Protein AF-A0A4S9W2D9-F1 (afdb_monomer_lite)

Organism: Aureobasidium pullulans (NCBI:txid5580)

Structure (mmCIF, N/CA/C/O backbone):
data_AF-A0A4S9W2D9-F1
#
_entry.id   AF-A0A4S9W2D9-F1
#
loop_
_atom_site.group_PDB
_atom_site.id
_atom_site.type_symbol
_atom_site.label_atom_id
_atom_site.label_alt_id
_atom_site.label_comp_id
_atom_site.label_asym_id
_atom_site.label_entity_id
_atom_site.label_seq_id
_atom_site.pdbx_PDB_ins_code
_atom_site.Cartn_x
_atom_site.Cartn_y
_atom_site.Cartn_z
_atom_site.occupancy
_atom_site.B_iso_or_equiv
_atom_site.auth_seq_id
_atom_site.auth_comp_id
_atom_site.auth_asym_id
_atom_site.auth_atom_id
_atom_site.pdbx_PDB_model_num
ATOM 1 N N . MET A 1 1 ? 14.708 44.585 24.263 1.00 44.12 1 MET A N 1
ATOM 2 C CA . MET A 1 1 ? 15.964 44.615 23.488 1.00 44.12 1 MET A CA 1
ATOM 3 C C . MET A 1 1 ? 15.675 43.923 22.181 1.00 44.12 1 MET A C 1
ATOM 5 O O . MET A 1 1 ? 15.467 42.720 22.186 1.00 44.12 1 MET A O 1
ATOM 9 N N . GLU A 1 2 ? 15.599 44.692 21.105 1.00 42.31 2 GLU A N 1
ATOM 10 C CA . GLU A 1 2 ? 15.494 44.179 19.742 1.00 42.31 2 GLU A CA 1
ATOM 11 C C . GLU A 1 2 ? 16.766 44.616 19.022 1.00 42.31 2 GLU A C 1
ATOM 13 O O . GLU A 1 2 ? 17.153 45.781 19.113 1.00 42.31 2 GLU A O 1
ATOM 18 N N . THR A 1 3 ? 17.441 43.690 18.349 1.00 41.09 3 THR A N 1
ATOM 19 C CA . THR A 1 3 ? 18.635 43.988 17.550 1.00 41.09 3 THR A CA 1
ATOM 20 C C . THR A 1 3 ? 18.439 43.405 16.164 1.00 41.09 3 THR A C 1
ATOM 22 O O . THR A 1 3 ? 18.634 42.210 15.947 1.00 41.09 3 THR A O 1
ATOM 25 N N . SER A 1 4 ? 18.019 44.267 15.239 1.00 44.66 4 SER A N 1
ATOM 26 C CA . SER A 1 4 ? 17.984 43.965 13.811 1.00 44.66 4 SER A CA 1
ATOM 27 C C . SER A 1 4 ? 19.414 43.877 13.272 1.00 44.66 4 SER A C 1
ATOM 29 O O . SER A 1 4 ? 20.236 44.741 13.577 1.00 44.66 4 SER A O 1
ATOM 31 N N . ALA A 1 5 ? 19.710 42.849 12.478 1.00 44.78 5 ALA A N 1
ATOM 32 C CA . ALA A 1 5 ? 21.000 42.672 11.819 1.00 44.78 5 ALA A CA 1
ATOM 33 C C . ALA A 1 5 ? 20.828 42.849 10.306 1.00 44.78 5 ALA A C 1
ATOM 35 O O . ALA A 1 5 ? 20.403 41.942 9.593 1.00 44.78 5 ALA A O 1
ATOM 36 N N . GLN A 1 6 ? 21.149 44.048 9.833 1.00 41.28 6 GLN A N 1
ATOM 37 C CA . GLN A 1 6 ? 21.194 44.406 8.421 1.00 41.28 6 GLN A CA 1
ATOM 38 C C . GLN A 1 6 ? 22.602 44.084 7.898 1.00 41.28 6 GLN A C 1
ATOM 40 O O . GLN A 1 6 ? 23.576 44.625 8.417 1.00 41.28 6 GLN A O 1
ATOM 45 N N . GLN A 1 7 ? 22.730 43.182 6.918 1.00 43.03 7 GLN A N 1
ATOM 46 C CA . GLN A 1 7 ? 24.024 42.884 6.290 1.00 43.03 7 GLN A CA 1
ATOM 47 C C . GLN A 1 7 ? 24.198 43.680 4.995 1.00 43.03 7 GLN A C 1
ATOM 49 O O . GLN A 1 7 ? 23.412 43.548 4.058 1.00 43.03 7 GLN A O 1
ATOM 54 N N . ASP A 1 8 ? 25.251 44.497 4.971 1.00 37.62 8 ASP A N 1
ATOM 55 C CA . ASP A 1 8 ? 25.707 45.240 3.799 1.00 37.62 8 ASP A CA 1
ATOM 56 C C . ASP A 1 8 ? 26.319 44.309 2.747 1.00 37.62 8 ASP A C 1
ATOM 58 O O . ASP A 1 8 ? 27.175 43.475 3.051 1.00 37.62 8 ASP A O 1
ATOM 62 N N . ASN A 1 9 ? 25.946 44.518 1.484 1.00 38.91 9 ASN A N 1
ATOM 63 C CA . ASN A 1 9 ? 26.661 43.953 0.344 1.00 38.91 9 ASN A CA 1
ATOM 64 C C . ASN A 1 9 ? 27.786 44.908 -0.064 1.00 38.91 9 ASN A C 1
ATOM 66 O O . ASN A 1 9 ? 27.536 46.030 -0.500 1.00 38.91 9 ASN A O 1
ATOM 70 N N . THR A 1 10 ? 29.036 44.457 0.002 1.00 38.16 10 THR A N 1
ATOM 71 C CA . THR A 1 10 ? 30.165 45.144 -0.641 1.00 38.16 10 THR A CA 1
ATOM 72 C C . THR A 1 10 ? 31.090 44.112 -1.269 1.00 38.16 10 THR A C 1
ATOM 74 O O . THR A 1 10 ? 31.895 43.483 -0.588 1.00 38.16 10 THR A O 1
ATOM 77 N N . ILE A 1 11 ? 30.975 43.955 -2.586 1.00 38.25 11 ILE A N 1
ATOM 78 C CA . ILE A 1 11 ? 31.960 43.236 -3.395 1.00 38.25 11 ILE A CA 1
ATOM 79 C C . ILE A 1 11 ? 33.042 44.250 -3.778 1.00 38.25 11 ILE A C 1
ATOM 81 O O . ILE A 1 11 ? 32.731 45.322 -4.298 1.00 38.25 11 ILE A O 1
ATOM 85 N N . LYS A 1 12 ? 34.306 43.921 -3.502 1.00 41.44 12 LYS A N 1
ATOM 86 C CA . LYS A 1 12 ? 35.474 44.626 -4.040 1.00 41.44 12 LYS A CA 1
ATOM 87 C C . LYS A 1 12 ? 36.281 43.662 -4.895 1.00 41.44 12 LYS A C 1
ATOM 89 O O . LYS A 1 12 ? 36.588 42.559 -4.453 1.00 41.44 12 LYS A O 1
ATOM 94 N N . ASP A 1 13 ? 36.605 44.119 -6.096 1.00 41.72 13 ASP A N 1
ATOM 95 C CA . ASP A 1 13 ? 37.387 43.397 -7.093 1.00 41.72 13 ASP A CA 1
ATOM 96 C C . ASP A 1 13 ? 38.891 43.332 -6.781 1.00 41.72 13 ASP A C 1
ATOM 98 O O . ASP A 1 13 ? 39.418 44.060 -5.937 1.00 41.72 13 ASP A O 1
ATOM 102 N N . THR A 1 14 ? 39.571 42.533 -7.611 1.00 45.19 14 THR A N 1
ATOM 103 C CA . THR A 1 14 ? 41.023 42.423 -7.850 1.00 45.19 14 THR A CA 1
ATOM 104 C C . THR A 1 14 ? 41.890 41.778 -6.765 1.00 45.19 14 THR A C 1
ATOM 106 O O . THR A 1 14 ? 42.016 42.276 -5.651 1.00 45.19 14 THR A O 1
ATOM 109 N N . ILE A 1 15 ? 42.615 40.724 -7.162 1.00 39.69 15 ILE A N 1
ATOM 110 C CA . ILE A 1 15 ? 44.017 40.840 -7.617 1.00 39.69 15 ILE A CA 1
ATOM 111 C C . ILE A 1 15 ? 44.401 39.586 -8.431 1.00 39.69 15 ILE A C 1
ATOM 113 O O . ILE A 1 15 ? 44.157 38.463 -7.995 1.00 39.69 15 ILE A O 1
ATOM 117 N N . ASP A 1 16 ? 45.022 39.793 -9.597 1.00 44.50 16 ASP A N 1
ATOM 118 C CA . ASP A 1 16 ? 45.734 38.757 -10.361 1.00 44.50 16 ASP A CA 1
ATOM 119 C C . ASP A 1 16 ? 47.058 38.377 -9.681 1.00 44.50 16 ASP A C 1
ATOM 121 O O . ASP A 1 16 ? 47.806 39.255 -9.244 1.00 44.50 16 ASP A O 1
ATOM 125 N N . SER A 1 17 ? 47.426 37.092 -9.699 1.00 42.47 17 SER A N 1
ATOM 126 C CA . SER A 1 17 ? 48.839 36.695 -9.638 1.00 42.47 17 SER A CA 1
ATOM 127 C C . SER A 1 17 ? 49.065 35.283 -10.187 1.00 42.47 17 SER A C 1
ATOM 129 O O . SER A 1 17 ? 48.555 34.304 -9.644 1.00 42.47 17 SER A O 1
ATOM 131 N N . ASP A 1 18 ? 49.860 35.188 -11.254 1.00 44.75 18 ASP A N 1
ATOM 132 C CA . ASP A 1 18 ? 50.369 33.932 -11.810 1.00 44.75 18 ASP A CA 1
ATOM 133 C C . ASP A 1 18 ? 51.177 33.122 -10.780 1.00 44.75 18 ASP A C 1
ATOM 135 O O . ASP A 1 18 ? 52.153 33.615 -10.212 1.00 44.75 18 ASP A O 1
ATOM 139 N N . ALA A 1 19 ? 50.859 31.832 -10.630 1.00 41.06 19 ALA A N 1
ATOM 140 C CA . ALA A 1 19 ? 51.730 30.856 -9.969 1.00 41.06 19 ALA A CA 1
ATOM 141 C C . ALA A 1 19 ? 51.580 29.454 -10.587 1.00 41.06 19 ALA A C 1
ATOM 143 O O . ALA A 1 19 ? 50.929 28.551 -10.065 1.00 41.06 19 ALA A O 1
ATOM 144 N N . MET A 1 20 ? 52.223 29.304 -11.741 1.00 40.97 20 MET A N 1
ATOM 145 C CA . MET A 1 20 ? 52.478 28.074 -12.490 1.00 40.97 20 MET A CA 1
ATOM 146 C C . MET A 1 20 ? 52.741 26.817 -11.622 1.00 40.97 20 MET A C 1
ATOM 148 O O . MET A 1 20 ? 53.773 26.722 -10.965 1.00 40.97 20 MET A O 1
ATOM 152 N N . TYR A 1 21 ? 51.901 25.784 -11.756 1.00 37.34 21 TYR A N 1
ATOM 153 C CA . TYR A 1 21 ? 52.311 24.381 -11.580 1.00 37.34 21 TYR A CA 1
ATOM 154 C C . TYR A 1 21 ? 51.646 23.499 -12.643 1.00 37.34 21 TYR A C 1
ATOM 156 O O . TYR A 1 21 ? 50.440 23.261 -12.620 1.00 37.34 21 TYR A O 1
ATOM 164 N N . ARG A 1 22 ? 52.443 23.010 -13.603 1.00 41.44 22 ARG A N 1
ATOM 165 C CA . ARG A 1 22 ? 51.997 22.015 -14.589 1.00 41.44 22 ARG A CA 1
ATOM 166 C C . ARG A 1 22 ? 52.169 20.607 -14.027 1.00 41.44 22 ARG A C 1
ATOM 168 O O . ARG A 1 22 ? 53.280 20.233 -13.666 1.00 41.44 22 ARG A O 1
ATOM 175 N N . ALA A 1 23 ? 51.106 19.814 -14.099 1.00 37.06 23 ALA A N 1
ATOM 176 C CA . ALA A 1 23 ? 51.163 18.356 -14.074 1.00 37.06 23 ALA A CA 1
ATOM 177 C C . ALA A 1 23 ? 50.151 17.777 -15.085 1.00 37.06 23 ALA A C 1
ATOM 179 O O . ALA A 1 23 ? 49.040 17.391 -14.739 1.00 37.06 23 ALA A O 1
ATOM 180 N N . THR A 1 24 ? 50.544 17.745 -16.360 1.00 41.97 24 THR A N 1
ATOM 181 C CA . THR A 1 24 ? 50.151 16.685 -17.315 1.00 41.97 24 THR A CA 1
ATOM 182 C C . THR A 1 24 ? 50.654 15.332 -16.779 1.00 41.97 24 THR A C 1
ATOM 184 O O . THR A 1 24 ? 51.694 15.323 -16.129 1.00 41.97 24 THR A O 1
ATOM 187 N N . THR A 1 25 ? 50.063 14.156 -16.990 1.00 42.66 25 THR A N 1
ATOM 188 C CA . THR A 1 25 ? 48.946 13.670 -17.829 1.00 42.66 25 THR A CA 1
ATOM 189 C C . THR A 1 25 ? 48.032 12.743 -16.986 1.00 42.66 25 THR A C 1
ATOM 191 O O . THR A 1 25 ? 48.433 12.296 -15.916 1.00 42.66 25 THR A O 1
ATOM 194 N N . ASP A 1 26 ? 46.799 12.386 -17.365 1.00 44.88 26 ASP A N 1
ATOM 195 C CA . ASP A 1 26 ? 45.970 12.812 -18.505 1.00 44.88 26 ASP A CA 1
ATOM 196 C C . ASP A 1 26 ? 44.469 12.695 -18.184 1.00 44.88 26 ASP A C 1
ATOM 198 O O . ASP A 1 26 ? 44.078 11.922 -17.305 1.00 44.88 26 ASP A O 1
ATOM 202 N N . LYS A 1 27 ? 43.619 13.388 -18.958 1.00 42.09 27 LYS A N 1
ATOM 203 C CA . LYS A 1 27 ? 42.176 13.101 -19.069 1.00 42.09 27 LYS A CA 1
ATOM 204 C C . LYS A 1 27 ? 41.689 13.358 -20.493 1.00 42.09 27 LYS A C 1
ATOM 206 O O . LYS A 1 27 ? 41.867 14.447 -21.023 1.00 42.09 27 LYS A O 1
ATOM 211 N N . VAL A 1 28 ? 41.057 12.330 -21.060 1.00 38.09 28 VAL A N 1
ATOM 212 C CA . VAL A 1 28 ? 40.447 12.281 -22.397 1.00 38.09 28 VAL A CA 1
ATOM 213 C C . VAL A 1 28 ? 39.728 13.590 -22.733 1.00 38.09 28 VAL A C 1
ATOM 215 O O . VAL A 1 28 ? 38.892 14.046 -21.953 1.00 38.09 28 VAL A O 1
ATOM 218 N N . ASN A 1 29 ? 40.033 14.161 -23.903 1.00 37.28 29 ASN A N 1
ATOM 219 C CA . ASN A 1 29 ? 39.360 15.355 -24.406 1.00 37.28 29 ASN A CA 1
ATOM 220 C C . ASN A 1 29 ? 37.838 15.159 -24.406 1.00 37.28 29 ASN A C 1
ATOM 222 O O . ASN A 1 29 ? 37.301 14.369 -25.182 1.00 37.28 29 ASN A O 1
ATOM 226 N N . MET A 1 30 ? 37.151 15.977 -23.610 1.00 46.47 30 MET A N 1
ATOM 227 C CA . MET A 1 30 ? 35.756 16.347 -23.837 1.00 46.47 30 MET A CA 1
ATOM 228 C C . MET A 1 30 ? 35.690 17.279 -25.056 1.00 46.47 30 MET A C 1
ATOM 230 O O . MET A 1 30 ? 35.373 18.460 -24.935 1.00 46.47 30 MET A O 1
ATOM 234 N N . THR A 1 31 ? 36.032 16.770 -26.242 1.00 36.75 31 THR A N 1
ATOM 235 C CA . THR A 1 31 ? 35.684 17.452 -27.489 1.00 36.75 31 THR A CA 1
ATOM 236 C C . THR A 1 31 ? 34.197 17.227 -27.726 1.00 36.75 31 THR A C 1
ATOM 238 O O . THR A 1 31 ? 33.795 16.256 -28.365 1.00 36.75 31 THR A O 1
ATOM 241 N N . GLU A 1 32 ? 33.374 18.148 -27.221 1.00 50.97 32 GLU A N 1
ATOM 242 C CA . GLU A 1 32 ? 32.037 18.404 -27.762 1.00 50.97 32 GLU A CA 1
ATOM 243 C C . GLU A 1 32 ? 32.178 18.973 -29.182 1.00 50.97 32 GLU A C 1
ATOM 245 O O . GLU A 1 32 ? 31.876 20.132 -29.458 1.00 50.97 32 GLU A O 1
ATOM 250 N N . GLU A 1 33 ? 32.684 18.157 -30.107 1.00 34.38 33 GLU A N 1
ATOM 251 C CA . GLU A 1 33 ? 32.747 18.516 -31.513 1.00 34.38 33 GLU A CA 1
ATOM 252 C C . GLU A 1 33 ? 31.400 18.177 -32.155 1.00 34.38 33 GLU A C 1
ATOM 254 O O . GLU A 1 33 ? 31.223 17.152 -32.818 1.00 34.38 33 GLU A O 1
ATOM 259 N N . THR A 1 34 ? 30.420 19.061 -31.943 1.00 51.56 34 THR A N 1
ATOM 260 C CA . THR A 1 34 ? 29.150 19.097 -32.680 1.00 51.56 34 THR A CA 1
ATOM 261 C C . THR A 1 34 ? 29.402 19.437 -34.153 1.00 51.56 34 THR A C 1
ATOM 263 O O . THR A 1 34 ? 28.999 20.477 -34.673 1.00 51.56 34 THR A O 1
ATOM 266 N N . THR A 1 35 ? 30.043 18.514 -34.872 1.00 37.91 35 THR A N 1
ATOM 267 C CA . THR A 1 35 ? 30.081 18.511 -36.333 1.00 37.91 35 THR A CA 1
ATOM 268 C C . THR A 1 35 ? 28.710 18.104 -36.857 1.00 37.91 35 THR A C 1
ATOM 270 O O . THR A 1 35 ? 28.461 16.962 -37.242 1.00 37.91 35 THR A O 1
ATOM 273 N N . ALA A 1 36 ? 27.803 19.080 -36.897 1.00 39.75 36 ALA A N 1
ATOM 274 C CA . ALA A 1 36 ? 26.567 18.991 -37.655 1.00 39.75 36 ALA A CA 1
ATOM 275 C C . ALA A 1 36 ? 26.905 18.817 -39.146 1.00 39.75 36 ALA A C 1
ATOM 277 O O . ALA A 1 36 ? 26.998 19.780 -39.909 1.00 39.75 36 ALA A O 1
ATOM 278 N N . LYS A 1 37 ? 27.112 17.566 -39.573 1.00 39.94 37 LYS A N 1
ATOM 279 C CA . LYS A 1 37 ? 27.200 17.201 -40.985 1.00 39.94 37 LYS A CA 1
ATOM 280 C C . LYS A 1 37 ? 25.818 17.362 -41.599 1.00 39.94 37 LYS A C 1
ATOM 282 O O . LYS A 1 37 ? 25.032 16.421 -41.634 1.00 39.94 37 LYS A O 1
ATOM 287 N N . VAL A 1 38 ? 25.544 18.563 -42.100 1.00 41.72 38 VAL A N 1
ATOM 288 C CA . VAL A 1 38 ? 24.410 18.828 -42.987 1.00 41.72 38 VAL A CA 1
ATOM 289 C C . VAL A 1 38 ? 24.672 18.101 -44.308 1.00 41.72 38 VAL A C 1
ATOM 291 O O . VAL A 1 38 ? 25.216 18.657 -45.262 1.00 41.72 38 VAL A O 1
ATOM 294 N N . THR A 1 39 ? 24.328 16.815 -44.351 1.00 39.22 39 THR A N 1
ATOM 295 C CA . THR A 1 39 ? 24.167 16.091 -45.610 1.00 39.22 39 THR A CA 1
ATOM 296 C C . THR A 1 39 ? 22.945 16.646 -46.319 1.00 39.22 39 THR A C 1
ATOM 298 O O . THR A 1 39 ? 21.878 16.784 -45.726 1.00 39.22 39 THR A O 1
ATOM 301 N N . LYS A 1 40 ? 23.134 16.998 -47.586 1.00 46.38 40 LYS A N 1
ATOM 302 C CA . LYS A 1 40 ? 22.188 17.742 -48.412 1.00 46.38 40 LYS A CA 1
ATOM 303 C C . LYS A 1 40 ? 21.038 16.853 -48.902 1.00 46.38 40 LYS A C 1
ATOM 305 O O . LYS A 1 40 ? 21.009 16.509 -50.075 1.00 46.38 40 LYS A O 1
ATOM 310 N N . ASP A 1 41 ? 20.129 16.516 -47.994 1.00 38.59 41 ASP A N 1
ATOM 311 C CA . ASP A 1 41 ? 18.767 16.041 -48.257 1.00 38.59 41 ASP A CA 1
ATOM 312 C C . ASP A 1 41 ? 17.900 16.363 -47.027 1.00 38.59 41 ASP A C 1
ATOM 314 O O . ASP A 1 41 ? 18.265 16.014 -45.902 1.00 38.59 41 ASP A O 1
ATOM 318 N N . ASP A 1 42 ? 16.757 17.030 -47.228 1.00 45.25 42 ASP A N 1
ATOM 319 C CA . ASP A 1 42 ? 15.852 17.481 -46.157 1.00 45.25 42 ASP A CA 1
ATOM 320 C C . ASP A 1 42 ? 15.060 16.316 -45.540 1.00 45.25 42 ASP A C 1
ATOM 322 O O . ASP A 1 42 ? 13.845 16.182 -45.687 1.00 45.25 42 ASP A O 1
ATOM 326 N N . THR A 1 43 ? 15.754 15.447 -44.812 1.00 39.69 43 THR A N 1
ATOM 327 C CA . THR A 1 43 ? 15.130 14.508 -43.881 1.00 39.69 43 THR A CA 1
ATOM 328 C C . THR A 1 43 ? 15.742 14.714 -42.509 1.00 39.69 43 THR A C 1
ATOM 330 O O . THR A 1 43 ? 16.933 14.486 -42.311 1.00 39.69 43 THR A O 1
ATOM 333 N N . LEU A 1 44 ? 14.907 15.119 -41.548 1.00 47.38 44 LEU A N 1
ATOM 334 C CA . LEU A 1 44 ? 15.255 15.204 -40.132 1.00 47.38 44 LEU A CA 1
ATOM 335 C C . LEU A 1 44 ? 15.698 13.826 -39.622 1.00 47.38 44 LEU A C 1
ATOM 337 O O . LEU A 1 44 ? 14.899 13.049 -39.095 1.00 47.38 44 LEU A O 1
ATOM 341 N N . ALA A 1 45 ? 16.993 13.540 -39.741 1.00 49.78 45 ALA A N 1
ATOM 342 C CA . ALA A 1 45 ? 17.673 12.486 -39.012 1.00 49.78 45 ALA A CA 1
ATOM 343 C C . ALA A 1 45 ? 17.770 12.908 -37.539 1.00 49.78 45 ALA A C 1
ATOM 345 O O . ALA A 1 45 ? 18.847 13.195 -37.022 1.00 49.78 45 ALA A O 1
ATOM 346 N N . VAL A 1 46 ? 16.609 12.973 -36.873 1.00 56.28 46 VAL A N 1
ATOM 347 C CA . VAL A 1 46 ? 16.523 12.983 -35.413 1.00 56.28 46 VAL A CA 1
ATOM 348 C C . VAL A 1 46 ? 17.358 11.806 -34.951 1.00 56.28 46 VAL A C 1
ATOM 350 O O . VAL A 1 46 ? 17.081 10.672 -35.348 1.00 56.28 46 VAL A O 1
ATOM 353 N N . ASP A 1 47 ? 18.408 12.103 -34.193 1.00 70.38 47 ASP A N 1
ATOM 354 C CA . ASP A 1 47 ? 19.444 11.142 -33.852 1.00 70.38 47 ASP A CA 1
ATOM 355 C C . ASP A 1 47 ? 18.820 9.969 -33.084 1.00 70.38 47 ASP A C 1
ATOM 357 O O . ASP A 1 47 ? 18.434 10.084 -31.916 1.00 70.38 47 ASP A O 1
ATOM 361 N N . LYS A 1 48 ? 18.595 8.860 -33.801 1.00 74.25 48 LYS A N 1
ATOM 362 C CA . LYS A 1 48 ? 17.692 7.789 -33.356 1.00 74.25 48 LYS A CA 1
ATOM 363 C C . LYS A 1 48 ? 18.236 7.088 -32.120 1.00 74.25 48 LYS A C 1
ATOM 365 O O . LYS A 1 48 ? 17.452 6.621 -31.298 1.00 74.25 48 LYS A O 1
ATOM 370 N N . GLU A 1 49 ? 19.559 7.049 -31.977 1.00 76.00 49 GLU A N 1
ATOM 371 C CA . GLU A 1 49 ? 20.220 6.504 -30.797 1.00 76.00 49 GLU A CA 1
ATOM 372 C C . GLU A 1 49 ? 20.014 7.408 -29.577 1.00 76.00 49 GLU A C 1
ATOM 374 O O . GLU A 1 49 ? 19.622 6.910 -28.520 1.00 76.00 49 GLU A O 1
ATOM 379 N N . LYS A 1 50 ? 20.144 8.733 -29.732 1.00 80.50 50 LYS A N 1
ATOM 380 C CA . LYS A 1 50 ? 19.825 9.693 -28.666 1.00 80.50 50 LYS A CA 1
ATOM 381 C C . LYS A 1 50 ? 18.362 9.591 -28.230 1.00 80.50 50 LYS A C 1
ATOM 383 O O . LYS A 1 50 ? 18.085 9.484 -27.039 1.00 80.50 50 LYS A O 1
ATOM 388 N N . LEU A 1 51 ? 17.426 9.549 -29.182 1.00 81.75 51 LEU A N 1
ATOM 389 C CA . LEU A 1 51 ? 15.996 9.440 -28.876 1.00 81.75 51 LEU A CA 1
ATOM 390 C C . LEU A 1 51 ? 15.652 8.110 -28.177 1.00 81.75 51 LEU A C 1
ATOM 392 O O . LEU A 1 51 ? 14.844 8.096 -27.249 1.00 81.75 51 LEU A O 1
ATOM 396 N N . ALA A 1 52 ? 16.297 7.003 -28.563 1.00 78.94 52 ALA A N 1
ATOM 397 C CA . ALA A 1 52 ? 16.157 5.717 -27.878 1.00 78.94 52 ALA A CA 1
ATOM 398 C C . ALA A 1 52 ? 16.777 5.721 -26.466 1.00 78.94 52 ALA A C 1
ATOM 400 O O . ALA A 1 52 ? 16.209 5.124 -25.550 1.00 78.94 52 ALA A O 1
ATOM 401 N N . HIS A 1 53 ? 17.908 6.408 -26.270 1.00 82.06 53 HIS A N 1
ATOM 402 C CA . HIS A 1 53 ? 18.541 6.577 -24.961 1.00 82.06 53 HIS A CA 1
ATOM 403 C C . HIS A 1 53 ? 17.666 7.406 -24.007 1.00 82.06 53 HIS A C 1
ATOM 405 O O . HIS A 1 53 ? 17.417 6.980 -22.880 1.00 82.06 53 HIS A O 1
ATOM 411 N N . ASP A 1 54 ? 17.145 8.549 -24.464 1.00 85.69 54 ASP A N 1
ATOM 412 C CA . ASP A 1 54 ? 16.275 9.425 -23.669 1.00 85.69 54 ASP A CA 1
ATOM 413 C C . ASP A 1 54 ? 14.952 8.721 -23.291 1.00 85.69 54 ASP A C 1
ATOM 415 O O . ASP A 1 54 ? 14.474 8.844 -22.157 1.00 85.69 54 ASP A O 1
ATOM 419 N N . ALA A 1 55 ? 14.397 7.902 -24.195 1.00 87.38 55 ALA A N 1
ATOM 420 C CA . ALA A 1 55 ? 13.239 7.049 -23.918 1.00 87.38 55 ALA A CA 1
ATOM 421 C C . ALA A 1 55 ? 13.539 5.973 -22.854 1.00 87.38 55 ALA A C 1
ATOM 423 O O . ALA A 1 55 ? 12.800 5.860 -21.870 1.00 87.38 55 ALA A O 1
ATOM 424 N N . PHE A 1 56 ? 14.646 5.231 -22.999 1.00 86.25 56 PHE A N 1
ATOM 425 C CA . PHE A 1 56 ? 15.094 4.248 -22.004 1.00 86.25 56 PHE A CA 1
ATOM 426 C C . PHE A 1 56 ? 15.299 4.893 -20.628 1.00 86.25 56 PHE A C 1
ATOM 428 O O . PHE A 1 56 ? 14.783 4.392 -19.629 1.00 86.25 56 PHE A O 1
ATOM 435 N N . LYS A 1 57 ? 16.000 6.031 -20.576 1.00 85.31 57 LYS A N 1
ATOM 436 C CA . LYS A 1 57 ? 16.273 6.771 -19.341 1.00 85.31 57 LYS A CA 1
ATOM 437 C C . LYS A 1 57 ? 14.981 7.186 -18.637 1.00 85.31 57 LYS A C 1
ATOM 439 O O . LYS A 1 57 ? 14.833 6.938 -17.444 1.00 85.31 57 LYS A O 1
ATOM 444 N N . THR A 1 58 ? 14.009 7.712 -19.383 1.00 90.44 58 THR A N 1
ATOM 445 C CA . THR A 1 58 ? 12.690 8.102 -18.853 1.00 90.44 58 THR A CA 1
ATOM 446 C C . THR A 1 58 ? 11.936 6.910 -18.243 1.00 90.44 58 THR A C 1
ATOM 448 O O . THR A 1 58 ? 11.376 7.015 -17.147 1.00 90.44 58 THR A O 1
ATOM 451 N N . LEU A 1 59 ? 11.947 5.751 -18.913 1.00 89.06 59 LEU A N 1
ATOM 452 C CA . LEU A 1 59 ? 11.348 4.516 -18.392 1.00 89.06 59 LEU A CA 1
ATOM 453 C C . LEU A 1 59 ? 12.083 3.991 -17.152 1.00 89.06 59 LEU A C 1
ATOM 455 O O . LEU A 1 59 ? 11.438 3.565 -16.193 1.00 89.06 59 LEU A O 1
ATOM 459 N N . PHE A 1 60 ? 13.416 4.042 -17.145 1.00 84.75 60 PHE A N 1
ATOM 460 C CA . PHE A 1 60 ? 14.238 3.589 -16.025 1.00 84.75 60 PHE A CA 1
ATOM 461 C C . PHE A 1 60 ? 14.074 4.482 -14.785 1.00 84.75 60 PHE A C 1
ATOM 463 O O . PHE A 1 60 ? 13.928 3.974 -13.673 1.00 84.75 60 PHE A O 1
ATOM 470 N N . ASP A 1 61 ? 14.007 5.801 -14.962 1.00 87.12 61 ASP A N 1
ATOM 471 C CA . ASP A 1 61 ? 13.739 6.761 -13.886 1.00 87.12 61 ASP A CA 1
ATOM 472 C C . ASP A 1 61 ? 12.331 6.568 -13.306 1.00 87.12 61 ASP A C 1
ATOM 474 O O . ASP A 1 61 ? 12.167 6.473 -12.087 1.00 87.12 61 ASP A O 1
ATOM 478 N N . THR A 1 62 ? 11.330 6.376 -14.174 1.00 91.31 62 THR A N 1
ATOM 479 C CA . THR A 1 62 ? 9.963 6.012 -13.764 1.00 91.31 62 THR A CA 1
ATOM 480 C C . THR A 1 62 ? 9.947 4.704 -12.969 1.00 91.31 62 THR A C 1
ATOM 482 O O . THR A 1 62 ? 9.286 4.612 -11.934 1.00 91.31 62 THR A O 1
ATOM 485 N N . PHE A 1 63 ? 10.696 3.690 -13.412 1.00 85.56 63 PHE A N 1
ATOM 486 C CA . PHE A 1 63 ? 10.804 2.417 -12.707 1.00 85.56 63 PHE A CA 1
ATOM 487 C C . PHE A 1 63 ? 11.425 2.587 -11.308 1.00 85.56 63 PHE A C 1
ATOM 489 O O . PHE A 1 63 ? 10.865 2.088 -10.328 1.00 85.56 63 PHE A O 1
ATOM 496 N N . ARG A 1 64 ? 12.541 3.323 -11.189 1.00 84.12 64 ARG A N 1
ATOM 497 C CA . ARG A 1 64 ? 13.207 3.589 -9.899 1.00 84.12 64 ARG A CA 1
ATOM 498 C C . ARG A 1 64 ? 12.275 4.287 -8.909 1.00 84.12 64 ARG A C 1
ATOM 500 O O . ARG A 1 64 ? 12.168 3.850 -7.762 1.00 84.12 64 ARG A O 1
ATOM 507 N N . GLU A 1 65 ? 11.548 5.308 -9.359 1.00 90.19 65 GLU A N 1
ATOM 508 C CA . GLU A 1 65 ? 10.581 6.031 -8.526 1.00 90.19 65 GLU A CA 1
ATOM 509 C C . GLU A 1 65 ? 9.426 5.126 -8.063 1.00 90.19 65 GLU A C 1
ATOM 511 O O . GLU A 1 65 ? 9.043 5.130 -6.892 1.00 90.19 65 GLU A O 1
ATOM 516 N N . LYS A 1 66 ? 8.913 4.258 -8.943 1.00 88.88 66 LYS A N 1
ATOM 517 C CA . LYS A 1 66 ? 7.870 3.284 -8.586 1.00 88.88 66 LYS A CA 1
ATOM 518 C C . LYS A 1 66 ? 8.361 2.246 -7.563 1.00 88.88 66 LYS A C 1
ATOM 520 O O . LYS A 1 66 ? 7.577 1.843 -6.702 1.00 88.88 66 LYS A O 1
ATOM 525 N N . VAL A 1 67 ? 9.643 1.853 -7.578 1.00 83.56 67 VAL A N 1
ATOM 526 C CA . VAL A 1 67 ? 10.226 0.998 -6.521 1.00 83.56 67 VAL A CA 1
ATOM 527 C C . VAL A 1 67 ? 10.325 1.748 -5.191 1.00 83.56 67 VAL A C 1
ATOM 529 O O . VAL A 1 67 ? 9.947 1.186 -4.162 1.00 83.56 67 VAL A O 1
ATOM 532 N N . ARG A 1 68 ? 10.757 3.017 -5.198 1.00 86.88 68 ARG A N 1
AT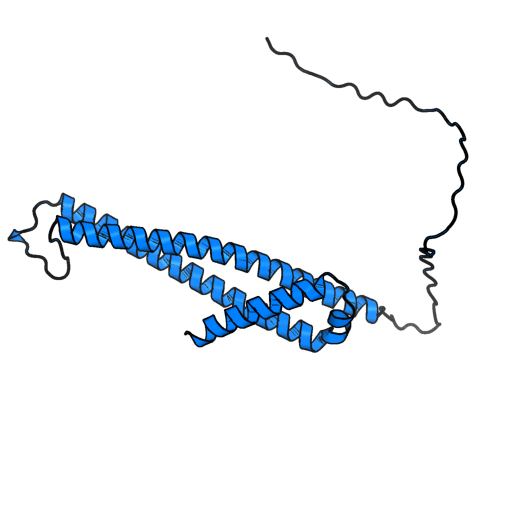OM 533 C CA . ARG A 1 68 ? 10.792 3.872 -3.997 1.00 86.88 68 ARG A CA 1
ATOM 534 C C . ARG A 1 68 ? 9.406 3.954 -3.342 1.00 86.88 68 ARG A C 1
ATOM 536 O O . ARG A 1 68 ? 9.252 3.616 -2.169 1.00 86.88 68 ARG A O 1
ATOM 543 N N . LEU A 1 69 ? 8.378 4.269 -4.133 1.00 90.38 69 LEU A N 1
ATOM 544 C CA . LEU A 1 69 ? 6.978 4.295 -3.690 1.00 90.38 69 LEU A CA 1
ATOM 545 C C . LEU A 1 69 ? 6.494 2.937 -3.149 1.00 90.38 69 LEU A C 1
ATOM 547 O O . LEU A 1 69 ? 5.693 2.889 -2.214 1.00 90.38 69 LEU A O 1
ATOM 551 N N . GLN A 1 70 ? 6.972 1.817 -3.703 1.00 85.00 70 GLN A N 1
ATOM 552 C CA . GLN A 1 70 ? 6.591 0.475 -3.249 1.00 85.00 70 GLN A CA 1
ATOM 553 C C . GLN A 1 70 ? 7.174 0.149 -1.867 1.00 85.00 70 GLN A C 1
ATOM 555 O O . GLN A 1 70 ? 6.480 -0.469 -1.049 1.00 85.00 70 GLN A O 1
ATOM 560 N N . GLN A 1 71 ? 8.396 0.609 -1.583 1.00 83.81 71 GLN A N 1
ATOM 561 C CA . GLN A 1 71 ? 9.040 0.487 -0.273 1.00 83.81 71 GLN A CA 1
ATOM 562 C C . GLN A 1 71 ? 8.329 1.351 0.780 1.00 83.81 71 GLN A C 1
ATOM 564 O O . GLN A 1 71 ? 7.989 0.856 1.855 1.00 83.81 71 GLN A O 1
ATOM 569 N N . GLU A 1 72 ? 8.003 2.605 0.456 1.00 88.25 72 GLU A N 1
ATOM 570 C CA . GLU A 1 72 ? 7.232 3.489 1.345 1.00 88.25 72 GLU A CA 1
ATOM 571 C C . GLU A 1 72 ? 5.846 2.909 1.654 1.00 88.25 72 GLU A C 1
ATOM 573 O O . GLU A 1 72 ? 5.440 2.790 2.814 1.00 88.25 72 GLU A O 1
ATOM 578 N N . LEU A 1 73 ? 5.133 2.451 0.623 1.00 88.06 73 LEU A N 1
ATOM 579 C CA . LEU A 1 73 ? 3.811 1.850 0.772 1.00 88.06 73 LEU A CA 1
ATOM 580 C C . LEU A 1 73 ? 3.849 0.516 1.537 1.00 88.06 73 LEU A C 1
ATOM 582 O O . LEU A 1 73 ? 2.865 0.160 2.189 1.00 88.06 73 LEU A O 1
ATOM 586 N N . PHE A 1 74 ? 4.964 -0.223 1.498 1.00 83.56 74 PHE A N 1
ATOM 587 C CA . PHE A 1 74 ? 5.174 -1.389 2.361 1.00 83.56 74 PHE A CA 1
ATOM 588 C C . PHE A 1 74 ? 5.216 -0.990 3.844 1.00 83.56 74 PHE A C 1
ATOM 590 O O . PHE A 1 74 ? 4.512 -1.602 4.650 1.00 83.56 74 PHE A O 1
ATOM 597 N N . LEU A 1 75 ? 5.973 0.056 4.197 1.00 86.75 75 LEU A N 1
ATOM 598 C CA . LEU A 1 75 ? 6.072 0.556 5.574 1.00 86.75 75 LEU A CA 1
ATOM 599 C C . LEU A 1 75 ? 4.714 1.051 6.092 1.00 86.75 75 LEU A C 1
ATOM 601 O O . LEU A 1 75 ? 4.259 0.605 7.148 1.00 86.75 75 LEU A O 1
ATOM 605 N N . VAL A 1 76 ? 4.012 1.882 5.311 1.00 91.31 76 VAL A N 1
ATOM 606 C CA . VAL A 1 76 ? 2.671 2.392 5.660 1.00 91.31 76 VAL A CA 1
ATOM 607 C C . VAL A 1 76 ? 1.671 1.246 5.855 1.00 91.31 76 VAL A C 1
ATOM 609 O O . VAL A 1 76 ? 0.907 1.232 6.822 1.00 91.31 76 VAL A O 1
ATOM 612 N N . ARG A 1 77 ? 1.694 0.236 4.975 1.00 88.06 77 ARG A N 1
ATOM 613 C CA . ARG A 1 77 ? 0.839 -0.955 5.096 1.00 88.06 77 ARG A CA 1
ATOM 614 C C . ARG A 1 77 ? 1.194 -1.815 6.315 1.00 88.06 77 ARG A C 1
ATOM 616 O O . ARG A 1 77 ? 0.286 -2.395 6.909 1.00 88.06 77 ARG A O 1
ATOM 623 N N . SER A 1 78 ? 2.471 -1.899 6.691 1.00 85.75 78 SER A N 1
ATOM 624 C CA . SER A 1 78 ? 2.919 -2.605 7.899 1.00 85.75 78 SER A CA 1
ATOM 625 C C . SER A 1 78 ? 2.379 -1.936 9.168 1.00 85.75 78 SER A C 1
ATOM 627 O O . SER A 1 78 ? 1.745 -2.597 9.991 1.00 85.75 78 SER A O 1
ATOM 629 N N . ALA A 1 79 ? 2.512 -0.609 9.272 1.00 92.06 79 ALA A N 1
ATOM 630 C CA . ALA A 1 79 ? 1.972 0.169 10.388 1.00 92.06 79 ALA A CA 1
ATOM 631 C C . ALA A 1 79 ? 0.437 0.059 10.486 1.00 92.06 79 ALA A C 1
ATOM 633 O O . ALA A 1 79 ? -0.108 -0.183 11.564 1.00 92.06 79 ALA A O 1
ATOM 634 N N . ALA A 1 80 ? -0.276 0.144 9.355 1.00 92.31 80 ALA A N 1
ATOM 635 C CA . ALA A 1 80 ? -1.727 -0.054 9.322 1.00 92.31 80 ALA A CA 1
ATOM 636 C C . ALA A 1 80 ? -2.138 -1.469 9.775 1.00 92.31 80 ALA A C 1
ATOM 638 O O . ALA A 1 80 ? -3.114 -1.625 10.511 1.00 92.31 80 ALA A O 1
ATOM 639 N N . TRP A 1 81 ? -1.377 -2.501 9.390 1.00 92.31 81 TRP A N 1
ATOM 640 C CA . TRP A 1 81 ? -1.608 -3.873 9.845 1.00 92.31 81 TRP A CA 1
ATOM 641 C C . TRP A 1 81 ? -1.408 -4.022 11.356 1.00 92.31 81 TRP A C 1
ATOM 643 O O . TRP A 1 81 ? -2.251 -4.631 12.014 1.00 92.31 81 TRP A O 1
ATOM 653 N N . GLN A 1 82 ? -0.351 -3.432 11.920 1.00 94.06 82 GLN A N 1
ATOM 654 C CA . GLN A 1 82 ? -0.127 -3.404 13.370 1.00 94.06 82 GLN A CA 1
ATOM 655 C C . GLN A 1 82 ? -1.283 -2.702 14.100 1.00 94.06 82 GLN A C 1
ATOM 657 O O . GLN A 1 82 ? -1.837 -3.265 15.042 1.00 94.06 82 GLN A O 1
ATOM 662 N N . ALA A 1 83 ? -1.728 -1.538 13.612 1.00 95.06 83 ALA A N 1
ATOM 663 C CA . ALA A 1 83 ? -2.871 -0.814 14.174 1.00 95.06 83 ALA A CA 1
ATOM 664 C C . ALA A 1 83 ? -4.182 -1.624 14.111 1.00 95.06 83 ALA A C 1
ATOM 666 O O . ALA A 1 83 ? -4.963 -1.617 15.061 1.00 95.06 83 ALA A O 1
ATOM 667 N N . LYS A 1 84 ? -4.414 -2.372 13.023 1.00 96.62 84 LYS A N 1
ATOM 668 C CA . LYS A 1 84 ? -5.544 -3.307 12.902 1.00 96.62 84 LYS A CA 1
ATOM 669 C C . LYS A 1 84 ? -5.452 -4.453 13.917 1.00 96.62 84 LYS A C 1
ATOM 671 O O . LYS A 1 84 ? -6.476 -4.821 14.485 1.00 96.62 84 LYS A O 1
ATOM 676 N N . GLN A 1 85 ? -4.266 -5.022 14.148 1.00 95.62 85 GLN A N 1
ATOM 677 C CA . GLN A 1 85 ? -4.099 -6.091 15.140 1.00 95.62 85 GLN A CA 1
ATOM 678 C C . GLN A 1 85 ? -4.316 -5.581 16.568 1.00 95.62 85 GLN A C 1
ATOM 680 O O . GLN A 1 85 ? -5.067 -6.202 17.312 1.00 95.62 85 GLN A O 1
ATOM 685 N N . ALA A 1 86 ? -3.764 -4.416 16.918 1.00 95.69 86 ALA A N 1
ATOM 686 C CA . ALA A 1 86 ? -4.014 -3.778 18.212 1.00 95.69 86 ALA A CA 1
ATOM 687 C C . ALA A 1 86 ? -5.512 -3.495 18.439 1.00 95.69 86 ALA A C 1
ATOM 689 O O . ALA A 1 86 ? -6.040 -3.800 19.504 1.00 95.69 86 ALA A O 1
ATOM 690 N N . ALA A 1 87 ? -6.218 -2.992 17.418 1.00 95.44 87 ALA A N 1
ATOM 691 C CA . ALA A 1 87 ? -7.663 -2.779 17.493 1.00 95.44 87 ALA A CA 1
ATOM 692 C C . ALA A 1 87 ? -8.449 -4.092 17.669 1.00 95.44 87 ALA A C 1
ATOM 694 O O . ALA A 1 87 ? -9.402 -4.117 18.441 1.00 95.44 87 ALA A O 1
ATOM 695 N N . LYS A 1 88 ? -8.039 -5.191 17.012 1.00 95.50 88 LYS A N 1
ATOM 696 C CA . LYS A 1 88 ? -8.666 -6.508 17.223 1.00 95.50 88 LYS A CA 1
ATOM 697 C C . LYS A 1 88 ? -8.461 -6.997 18.658 1.00 95.50 88 LYS A C 1
ATOM 699 O O . LYS A 1 88 ? -9.425 -7.400 19.289 1.00 95.50 88 LYS A O 1
ATOM 704 N N . ILE A 1 89 ? -7.235 -6.913 19.178 1.00 95.50 89 ILE A N 1
ATOM 705 C CA . ILE A 1 89 ? -6.906 -7.329 20.550 1.00 95.50 89 ILE A CA 1
ATOM 706 C C . ILE A 1 89 ? -7.732 -6.535 21.573 1.00 95.50 89 ILE A C 1
ATOM 708 O O . ILE A 1 89 ? -8.225 -7.118 22.530 1.00 95.50 89 ILE A O 1
ATOM 712 N N . ALA A 1 90 ? -7.942 -5.232 21.355 1.00 94.75 90 ALA A N 1
ATOM 713 C CA . ALA A 1 90 ? -8.784 -4.416 22.231 1.00 94.75 90 ALA A CA 1
ATOM 714 C C . ALA A 1 90 ? -10.268 -4.837 22.211 1.00 94.75 90 ALA A C 1
ATOM 716 O O . ALA A 1 90 ? -10.904 -4.846 23.263 1.00 94.75 90 ALA A O 1
ATOM 717 N N . VAL A 1 91 ? -10.812 -5.211 21.044 1.00 92.31 91 VAL A N 1
ATOM 718 C CA . VAL A 1 91 ? -12.168 -5.786 20.932 1.00 92.31 91 VAL A CA 1
ATOM 719 C C . VAL A 1 91 ? -12.234 -7.141 21.642 1.00 92.31 91 VAL A C 1
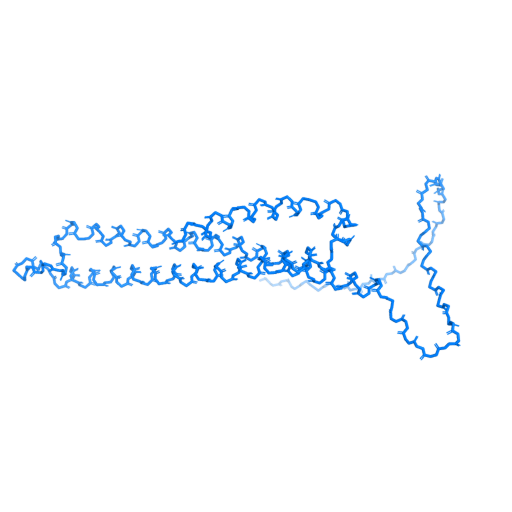ATOM 721 O O . VAL A 1 91 ? -13.089 -7.327 22.501 1.00 92.31 91 VAL A O 1
ATOM 724 N N . ASP A 1 92 ? -11.306 -8.053 21.337 1.00 91.94 92 ASP A N 1
ATOM 725 C CA . ASP A 1 92 ? -11.251 -9.397 21.926 1.00 91.94 92 ASP A CA 1
ATOM 726 C C . ASP A 1 92 ? -11.152 -9.339 23.462 1.00 91.94 92 ASP A C 1
ATOM 728 O O . ASP A 1 92 ? -11.861 -10.063 24.156 1.00 91.94 92 ASP A O 1
ATOM 732 N N . GLN A 1 93 ? -10.307 -8.451 23.999 1.00 92.00 93 GLN A N 1
ATOM 733 C CA . GLN A 1 93 ? -10.139 -8.272 25.440 1.00 92.00 93 GLN A CA 1
ATOM 734 C C . GLN A 1 93 ? -11.404 -7.706 26.094 1.00 92.00 93 GLN A C 1
ATOM 736 O O . GLN A 1 93 ? -11.831 -8.227 27.118 1.00 92.00 93 GLN A O 1
ATOM 741 N N . HIS A 1 94 ? -12.049 -6.694 25.498 1.00 88.81 94 HIS A N 1
ATOM 742 C CA . HIS A 1 94 ? -13.287 -6.135 26.059 1.00 88.81 94 HIS A CA 1
ATOM 743 C C . HIS A 1 94 ? -14.426 -7.169 26.062 1.00 88.81 94 HIS A C 1
ATOM 745 O O . HIS A 1 94 ? -15.174 -7.219 27.035 1.00 88.81 94 HIS A O 1
ATOM 751 N N . ILE A 1 95 ? -14.520 -8.040 25.044 1.00 86.44 95 ILE A N 1
ATOM 752 C CA . ILE A 1 95 ? -15.453 -9.187 25.042 1.00 86.44 95 ILE A CA 1
ATOM 753 C C . ILE A 1 95 ? -15.159 -10.127 26.220 1.00 86.44 95 ILE A C 1
ATOM 755 O O . ILE A 1 95 ? -16.087 -10.535 26.912 1.00 86.44 95 ILE A O 1
ATOM 759 N N . LEU A 1 96 ? -13.889 -10.466 26.471 1.00 87.00 96 LEU A N 1
ATOM 760 C CA . LEU A 1 96 ? -13.505 -11.349 27.581 1.00 87.00 96 LEU A CA 1
ATOM 761 C C . LEU A 1 96 ? -13.796 -10.728 28.956 1.00 87.00 96 LEU A C 1
ATOM 763 O O . LEU A 1 96 ? -14.324 -11.416 29.828 1.00 87.00 96 LEU A O 1
ATOM 767 N N . ASP A 1 97 ? -13.486 -9.442 29.133 1.00 86.06 97 ASP A N 1
ATOM 768 C CA . ASP A 1 97 ? -13.651 -8.724 30.403 1.00 86.06 97 ASP A CA 1
ATOM 769 C C . ASP A 1 97 ? -15.132 -8.545 30.782 1.00 86.06 97 ASP A C 1
ATOM 771 O O . ASP A 1 97 ? -15.489 -8.647 31.954 1.00 86.06 97 ASP A O 1
ATOM 775 N N . THR A 1 98 ? -15.996 -8.282 29.794 1.00 81.00 98 THR A N 1
ATOM 776 C CA . THR A 1 98 ? -17.424 -7.962 30.008 1.00 81.00 98 THR A CA 1
ATOM 777 C C . THR A 1 98 ? -18.383 -9.115 29.696 1.00 81.00 98 THR A C 1
ATOM 779 O O . THR A 1 98 ? -19.574 -9.008 29.970 1.00 81.00 98 THR A O 1
ATOM 782 N N . GLN A 1 99 ? -17.890 -10.211 29.105 1.00 79.19 99 GLN A N 1
ATOM 783 C CA . GLN A 1 99 ? -18.692 -11.289 28.495 1.00 79.19 99 GLN A CA 1
ATOM 784 C C . GLN A 1 99 ? -19.673 -10.799 27.407 1.00 79.19 99 GLN A C 1
ATOM 786 O O . GLN A 1 99 ? -20.611 -11.510 27.047 1.00 79.19 99 GLN A O 1
ATOM 791 N N . LEU A 1 100 ? -19.465 -9.590 26.872 1.00 75.31 100 LEU A N 1
ATOM 792 C CA . LEU A 1 100 ? -20.399 -8.916 25.972 1.00 75.31 100 LEU A CA 1
ATOM 793 C C . LEU A 1 100 ? -20.132 -9.302 24.510 1.00 75.31 100 LEU A C 1
ATOM 795 O O . LEU A 1 100 ? -19.314 -8.692 23.822 1.00 75.31 100 LEU A O 1
ATOM 799 N N . ASP A 1 101 ? -20.846 -10.323 24.038 1.00 72.94 101 ASP A N 1
ATOM 800 C CA . ASP A 1 101 ? -20.886 -10.743 22.635 1.00 72.94 101 ASP A CA 1
ATOM 801 C C . ASP A 1 101 ? -22.206 -10.299 21.984 1.00 72.94 101 ASP A C 1
ATOM 803 O O . ASP A 1 101 ? -23.282 -10.768 22.354 1.00 72.94 101 ASP A O 1
ATOM 807 N N . LEU A 1 102 ? -22.140 -9.427 20.969 1.00 68.06 102 LEU A N 1
ATOM 808 C CA . LEU A 1 102 ? -23.334 -8.981 20.238 1.00 68.06 102 LEU A CA 1
ATOM 809 C C . LEU A 1 102 ? -24.019 -10.087 19.414 1.00 68.06 102 LEU A C 1
ATOM 811 O O . LEU A 1 102 ? -25.145 -9.884 18.962 1.00 68.06 102 LEU A O 1
ATOM 815 N N . GLN A 1 103 ? -23.379 -11.242 19.207 1.00 68.31 103 GLN A N 1
ATOM 816 C CA . GLN A 1 103 ? -24.026 -12.410 18.596 1.00 68.31 103 GLN A CA 1
ATOM 817 C C . GLN A 1 103 ? -24.841 -13.225 19.612 1.00 68.31 103 GLN A C 1
ATOM 819 O O . GLN A 1 103 ? -25.758 -13.938 19.211 1.00 68.31 103 GLN A O 1
ATOM 824 N N . ASN A 1 104 ? -24.547 -13.088 20.909 1.00 68.19 104 ASN A N 1
ATOM 825 C CA . ASN A 1 104 ? -25.177 -13.818 22.011 1.00 68.19 104 ASN A CA 1
ATOM 826 C C . ASN A 1 104 ? -25.540 -12.859 23.161 1.00 68.19 104 ASN A C 1
ATOM 828 O O . ASN A 1 104 ? -25.121 -13.050 24.302 1.00 68.19 104 ASN A O 1
ATOM 832 N N . ILE A 1 105 ? -26.309 -11.806 22.855 1.00 64.19 105 ILE A N 1
ATOM 833 C CA . ILE A 1 105 ? -26.720 -10.805 23.849 1.00 64.19 105 ILE A CA 1
ATOM 834 C C . ILE A 1 105 ? -27.698 -11.431 24.848 1.00 64.19 105 ILE A C 1
ATOM 836 O O . ILE A 1 105 ? -28.896 -11.539 24.586 1.00 64.19 105 ILE A O 1
ATOM 840 N N . ASP A 1 106 ? -27.186 -11.776 26.023 1.00 65.56 106 ASP A N 1
ATOM 841 C CA . ASP A 1 106 ? -27.991 -11.959 27.224 1.00 65.56 106 ASP A CA 1
ATOM 842 C C . ASP A 1 106 ? -28.351 -10.566 27.775 1.00 65.56 106 ASP A C 1
ATOM 844 O O . ASP A 1 106 ? -27.522 -9.879 28.380 1.00 65.56 106 ASP A O 1
ATOM 848 N N . LEU A 1 107 ? -29.581 -10.116 27.498 1.00 64.81 107 LEU A N 1
ATOM 849 C CA . LEU A 1 107 ? -30.083 -8.801 27.916 1.00 64.81 107 LEU A CA 1
ATOM 850 C C . LEU A 1 107 ? -30.116 -8.643 29.445 1.00 64.81 107 LEU A C 1
ATOM 852 O O . LEU A 1 107 ? -29.995 -7.518 29.925 1.00 64.81 107 LEU A O 1
ATOM 856 N N . ASP A 1 108 ? -30.199 -9.744 30.200 1.00 66.81 108 ASP A N 1
ATOM 857 C CA . ASP A 1 108 ? -30.187 -9.730 31.667 1.00 66.81 108 ASP A CA 1
ATOM 858 C C . ASP A 1 108 ? -28.756 -9.593 32.234 1.00 66.81 108 ASP A C 1
ATOM 860 O O . ASP A 1 108 ? -28.573 -9.275 33.411 1.00 66.81 108 ASP A O 1
ATOM 864 N N . ARG A 1 109 ? -27.720 -9.789 31.399 1.00 61.91 109 ARG A N 1
ATOM 865 C CA . ARG A 1 109 ? -26.293 -9.610 31.743 1.00 61.91 109 ARG A CA 1
ATOM 866 C C . ARG A 1 109 ? -25.677 -8.306 31.251 1.00 61.91 109 ARG A C 1
ATOM 868 O O . ARG A 1 109 ? -24.489 -8.086 31.486 1.00 61.91 109 ARG A O 1
ATOM 875 N N . LEU A 1 110 ? -26.433 -7.442 30.578 1.00 65.62 110 LEU A N 1
ATOM 876 C CA . LEU A 1 110 ? -25.948 -6.145 30.102 1.00 65.62 110 LEU A CA 1
ATOM 877 C C . LEU A 1 110 ? -25.671 -5.215 31.301 1.00 65.62 110 LEU A C 1
ATOM 879 O O . LEU A 1 110 ? -26.530 -4.453 31.734 1.00 65.62 110 LEU A O 1
ATOM 883 N N . GLN A 1 111 ? -24.455 -5.315 31.856 1.00 61.75 111 GLN A N 1
ATOM 884 C CA . GLN A 1 111 ? -24.058 -4.669 33.115 1.00 61.75 111 GLN A CA 1
ATOM 885 C C . GLN A 1 111 ? -24.195 -3.142 33.079 1.00 61.75 111 GLN A C 1
ATOM 887 O O . GLN A 1 111 ? -24.505 -2.533 34.104 1.00 61.75 111 GLN A O 1
ATOM 892 N N . SER A 1 112 ? -24.011 -2.518 31.912 1.00 69.31 112 SER A N 1
ATOM 893 C CA . SER A 1 112 ? -24.313 -1.104 31.706 1.00 69.31 112 SER A CA 1
ATOM 894 C C . SER A 1 112 ? -24.538 -0.752 30.228 1.00 69.31 112 SER A C 1
ATOM 896 O O . SER A 1 112 ? -24.086 -1.445 29.314 1.00 69.31 112 SER A O 1
ATOM 898 N N . PHE A 1 113 ? -25.194 0.387 29.988 1.00 75.81 113 PHE A N 1
ATOM 899 C CA . PHE A 1 113 ? -25.276 1.005 28.658 1.00 75.81 113 PHE A CA 1
ATOM 900 C C . PHE A 1 113 ? -23.901 1.534 28.183 1.00 75.81 113 PHE A C 1
ATOM 902 O O . PHE A 1 113 ? -23.658 1.658 26.979 1.00 75.81 113 PHE A O 1
ATOM 909 N N . ASP A 1 114 ? -22.982 1.797 29.120 1.00 82.12 114 ASP A N 1
ATOM 910 C CA . ASP A 1 114 ? -21.621 2.270 28.846 1.00 82.12 114 ASP A CA 1
ATOM 911 C C . ASP A 1 114 ? -20.746 1.163 28.237 1.00 82.12 114 ASP A C 1
ATOM 913 O O . ASP A 1 114 ? -19.997 1.427 27.294 1.00 82.12 114 ASP A O 1
ATOM 917 N N . ASP A 1 115 ? -20.877 -0.087 28.693 1.00 81.19 115 ASP A N 1
ATOM 918 C CA . ASP A 1 115 ? -20.126 -1.231 28.151 1.00 81.19 115 ASP A CA 1
ATOM 919 C C . ASP A 1 115 ? -20.492 -1.526 26.694 1.00 81.19 115 ASP A C 1
ATOM 921 O O . ASP A 1 115 ? -19.612 -1.814 25.875 1.00 81.19 115 ASP A O 1
ATOM 925 N N . LEU A 1 116 ? -21.776 -1.377 26.351 1.00 82.06 116 LEU A N 1
ATOM 926 C CA . LEU A 1 116 ? -22.274 -1.458 24.979 1.00 82.06 116 LEU A CA 1
ATOM 927 C C . LEU A 1 116 ? -21.706 -0.323 24.112 1.00 82.06 116 LEU A C 1
ATOM 929 O O . LEU A 1 116 ? -21.179 -0.571 23.026 1.00 82.06 116 LEU A O 1
ATOM 933 N N . SER A 1 117 ? -21.765 0.919 24.600 1.00 87.00 117 SER A N 1
ATOM 934 C CA . SER A 1 117 ? -21.212 2.098 23.914 1.00 87.00 117 SER A CA 1
ATOM 935 C C . SER A 1 117 ? -19.702 1.959 23.651 1.00 87.00 117 SER A C 1
ATOM 937 O O . SER A 1 117 ? -19.202 2.225 22.547 1.00 87.00 117 SER A O 1
ATOM 939 N N . LYS A 1 118 ? -18.966 1.448 24.645 1.00 88.88 118 LYS A N 1
ATOM 940 C CA . LYS A 1 118 ? -17.532 1.166 24.564 1.00 88.88 118 LYS A CA 1
ATOM 941 C C . LYS A 1 118 ? -17.224 0.044 23.570 1.00 88.88 118 LYS A C 1
ATOM 943 O O . LYS A 1 118 ? -16.346 0.236 22.726 1.00 88.88 118 LYS A O 1
ATOM 948 N N . PHE A 1 119 ? -17.967 -1.067 23.592 1.00 87.94 119 PHE A N 1
ATOM 949 C CA . PHE A 1 119 ? -17.833 -2.135 22.594 1.00 87.94 119 PHE A CA 1
ATOM 950 C C . PHE A 1 119 ? -18.030 -1.596 21.169 1.00 87.94 119 PHE A C 1
ATOM 952 O O . PHE A 1 119 ? -17.159 -1.773 20.316 1.00 87.94 119 PHE A O 1
ATOM 959 N N . MET A 1 120 ? -19.124 -0.866 20.923 1.00 89.12 120 MET A N 1
ATOM 960 C CA . MET A 1 120 ? -19.436 -0.299 19.603 1.00 89.12 120 MET A CA 1
ATOM 961 C C . MET A 1 120 ? -18.330 0.636 19.094 1.00 89.12 120 MET A C 1
ATOM 963 O O . MET A 1 120 ? -18.008 0.640 17.902 1.00 89.12 120 MET A O 1
ATOM 967 N N . THR A 1 121 ? -17.701 1.397 19.993 1.00 93.25 121 THR A N 1
ATOM 968 C CA . THR A 1 121 ? -16.566 2.278 19.677 1.00 93.25 121 THR A CA 1
ATOM 969 C C . THR A 1 121 ? -15.309 1.488 19.286 1.00 93.25 121 THR A C 1
ATOM 971 O O . THR A 1 121 ? -14.622 1.843 18.318 1.00 93.25 121 THR A O 1
ATOM 974 N N . LEU A 1 122 ? -15.010 0.399 20.003 1.00 92.56 122 LEU A N 1
ATOM 975 C CA . LEU A 1 122 ? -13.876 -0.482 19.711 1.00 92.56 122 LEU A CA 1
ATOM 976 C C . LEU A 1 122 ? -14.068 -1.228 18.382 1.00 92.56 122 LEU A C 1
ATOM 978 O O . LEU A 1 122 ? -13.168 -1.196 17.539 1.00 92.56 122 LEU A O 1
ATOM 982 N N . ASP A 1 123 ? -15.240 -1.821 18.143 1.00 90.31 123 ASP A N 1
ATOM 983 C CA . ASP A 1 123 ? -15.513 -2.562 16.905 1.00 90.31 123 ASP A CA 1
ATOM 984 C C . ASP A 1 123 ? -15.548 -1.636 15.678 1.00 90.31 123 ASP A C 1
ATOM 986 O O . ASP A 1 123 ? -14.892 -1.907 14.670 1.00 90.31 123 ASP A O 1
ATOM 990 N N . THR A 1 124 ? -16.164 -0.453 15.791 1.00 94.19 124 THR A N 1
ATOM 991 C CA . THR A 1 124 ? -16.106 0.578 14.734 1.00 94.19 124 THR A CA 1
ATOM 992 C C . THR A 1 124 ? -14.657 0.969 14.412 1.00 94.19 124 THR A C 1
ATOM 994 O O . THR A 1 124 ? -14.284 1.123 13.242 1.00 94.19 124 THR A O 1
ATOM 997 N N . THR A 1 125 ? -13.800 1.079 15.434 1.00 95.88 125 THR A N 1
ATOM 998 C CA . THR A 1 125 ? -12.366 1.352 15.258 1.00 95.88 125 THR A CA 1
ATOM 999 C C . THR A 1 125 ? -11.656 0.196 14.547 1.00 95.88 125 THR A C 1
ATOM 1001 O O . THR A 1 125 ? -10.905 0.433 13.595 1.00 95.88 125 THR A O 1
ATOM 1004 N N . PHE A 1 126 ? -11.918 -1.053 14.939 1.00 94.62 126 PHE A N 1
ATOM 1005 C CA . PHE A 1 126 ? -11.380 -2.240 14.272 1.00 94.62 126 PHE A CA 1
ATOM 1006 C C . PHE A 1 126 ? -11.816 -2.327 12.801 1.00 94.62 126 PHE A C 1
ATOM 1008 O O . PHE A 1 126 ? -10.966 -2.505 11.920 1.00 94.62 126 PHE A O 1
ATOM 1015 N N . ILE A 1 127 ? -13.104 -2.121 12.506 1.00 94.12 127 ILE A N 1
ATOM 1016 C CA . ILE A 1 127 ? -13.652 -2.092 11.143 1.00 94.12 127 ILE A CA 1
ATOM 1017 C C . ILE A 1 127 ? -12.949 -1.019 10.304 1.00 94.12 127 ILE A C 1
ATOM 1019 O O . ILE A 1 127 ? -12.521 -1.309 9.183 1.00 94.12 127 ILE A O 1
ATOM 1023 N N . LYS A 1 128 ? -12.750 0.190 10.847 1.00 96.94 128 LYS A N 1
ATOM 1024 C CA . LYS A 1 128 ? -12.020 1.269 10.166 1.00 96.94 128 LYS A CA 1
ATOM 1025 C C . LYS A 1 128 ? -10.583 0.858 9.821 1.00 96.94 128 LYS A C 1
AT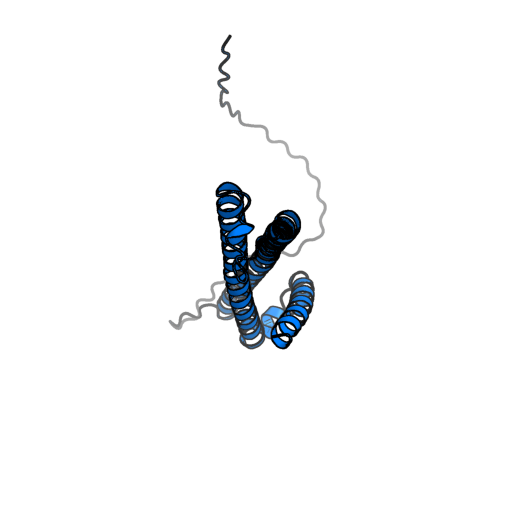OM 1027 O O . LYS A 1 128 ? -10.196 0.935 8.653 1.00 96.94 128 LYS A O 1
ATOM 1032 N N . ARG A 1 129 ? -9.810 0.339 10.787 1.00 94.50 129 ARG A N 1
ATOM 1033 C CA . ARG A 1 129 ? -8.423 -0.125 10.551 1.00 94.50 129 ARG A CA 1
ATOM 1034 C C . ARG A 1 129 ? -8.346 -1.297 9.571 1.00 94.50 129 ARG A C 1
ATOM 1036 O O . ARG A 1 129 ? -7.417 -1.381 8.765 1.00 94.50 129 ARG A O 1
ATOM 1043 N N . ARG A 1 130 ? -9.337 -2.192 9.590 1.00 93.12 130 ARG A N 1
ATOM 1044 C CA . ARG A 1 130 ? -9.477 -3.288 8.620 1.00 93.12 130 ARG A CA 1
ATOM 1045 C C . ARG A 1 130 ? -9.674 -2.748 7.198 1.00 93.12 130 ARG A C 1
ATOM 1047 O O . ARG A 1 130 ? -9.004 -3.221 6.282 1.00 93.12 130 ARG A O 1
ATOM 1054 N N . THR A 1 131 ? -10.531 -1.746 7.016 1.00 95.19 131 THR A N 1
ATOM 1055 C CA . THR A 1 131 ? -10.764 -1.094 5.715 1.00 95.19 131 THR A CA 1
ATOM 1056 C C . THR A 1 131 ? -9.520 -0.354 5.216 1.00 95.19 131 THR A C 1
ATOM 1058 O O . THR A 1 131 ? -9.128 -0.542 4.064 1.00 95.19 131 THR A O 1
ATOM 1061 N N . GLU A 1 132 ? -8.830 0.397 6.084 1.00 95.31 132 GLU A N 1
ATOM 1062 C CA . GLU A 1 132 ? -7.540 1.039 5.771 1.00 95.31 132 GLU A CA 1
ATOM 1063 C C . GLU A 1 132 ? -6.509 0.013 5.254 1.00 95.31 132 GLU A C 1
ATOM 1065 O O . GLU A 1 132 ? -5.894 0.215 4.203 1.00 95.31 132 GLU A O 1
ATOM 1070 N N . CYS A 1 133 ? -6.390 -1.144 5.919 1.00 90.81 133 CYS A N 1
ATOM 1071 C CA . CYS A 1 133 ? -5.527 -2.243 5.471 1.00 90.81 133 CYS A CA 1
ATOM 1072 C C . CYS A 1 133 ? -5.890 -2.773 4.075 1.00 90.81 133 CYS A C 1
ATOM 1074 O O . CYS A 1 133 ? -4.987 -3.075 3.290 1.00 90.81 133 CYS A O 1
ATOM 1076 N N . TYR A 1 134 ? -7.180 -2.911 3.749 1.00 90.50 134 TYR A N 1
ATOM 1077 C CA . TYR A 1 134 ? -7.613 -3.387 2.430 1.00 90.50 134 TYR A CA 1
ATOM 1078 C C . TYR A 1 134 ? -7.301 -2.377 1.319 1.00 90.50 134 TYR A C 1
ATOM 1080 O O . TYR A 1 134 ? -6.780 -2.776 0.276 1.00 90.50 134 TYR A O 1
ATOM 1088 N N . VAL A 1 135 ? -7.537 -1.081 1.554 1.00 94.81 135 VAL A N 1
ATOM 1089 C CA . VAL A 1 135 ? -7.197 -0.010 0.599 1.00 94.81 135 VAL A CA 1
ATOM 1090 C C . VAL A 1 135 ? -5.689 0.025 0.337 1.00 94.81 135 VAL A C 1
ATOM 1092 O O . VAL A 1 135 ? -5.262 0.041 -0.818 1.00 94.81 135 VAL A O 1
ATOM 1095 N N . LEU A 1 136 ? -4.866 -0.041 1.388 1.00 90.62 136 LEU A N 1
ATOM 1096 C CA . LEU A 1 136 ? -3.405 -0.078 1.257 1.00 90.62 136 LEU A CA 1
ATOM 1097 C C . LEU A 1 136 ? -2.914 -1.362 0.575 1.00 90.62 136 LEU A C 1
ATOM 1099 O O . LEU A 1 136 ? -1.995 -1.306 -0.242 1.00 90.62 136 LEU A O 1
ATOM 1103 N N . ARG A 1 137 ? -3.538 -2.519 0.851 1.00 85.19 137 ARG A N 1
ATOM 1104 C CA . ARG A 1 137 ? -3.237 -3.775 0.142 1.00 85.19 137 ARG A CA 1
ATOM 1105 C C . ARG A 1 137 ? -3.515 -3.631 -1.353 1.00 85.19 137 ARG A C 1
ATOM 1107 O O . ARG A 1 137 ? -2.668 -4.043 -2.137 1.00 85.19 137 ARG A O 1
ATOM 1114 N N . ARG A 1 138 ? -4.652 -3.038 -1.739 1.00 88.88 138 ARG A N 1
ATOM 1115 C CA . ARG A 1 138 ? -5.033 -2.812 -3.142 1.00 88.88 138 ARG A CA 1
ATOM 1116 C C . ARG A 1 138 ? -4.028 -1.915 -3.872 1.00 88.88 138 ARG A C 1
ATOM 1118 O O . ARG A 1 138 ? -3.451 -2.377 -4.850 1.00 88.88 138 ARG A O 1
ATOM 1125 N N . LYS A 1 139 ? -3.722 -0.728 -3.333 1.00 90.44 139 LYS A N 1
ATOM 1126 C CA . LYS A 1 139 ? -2.706 0.183 -3.903 1.00 90.44 139 LYS A CA 1
ATOM 1127 C C . LYS A 1 139 ? -1.346 -0.497 -4.084 1.00 90.44 139 LYS A C 1
ATOM 1129 O O . LYS A 1 139 ? -0.672 -0.306 -5.088 1.00 90.44 139 LYS A O 1
ATOM 1134 N N . HIS A 1 140 ? -0.949 -1.323 -3.114 1.00 84.31 140 HIS A N 1
ATOM 1135 C CA . HIS A 1 140 ? 0.318 -2.051 -3.167 1.00 84.31 140 HIS A CA 1
ATOM 1136 C C . HIS A 1 140 ? 0.336 -3.113 -4.277 1.00 84.31 140 HIS A C 1
ATOM 1138 O O . HIS A 1 140 ? 1.395 -3.401 -4.813 1.00 84.31 140 HIS A O 1
ATOM 1144 N N . LEU A 1 141 ? -0.814 -3.694 -4.625 1.00 82.94 141 LEU A N 1
ATOM 1145 C CA . LEU A 1 141 ? -0.945 -4.663 -5.716 1.00 82.94 141 LEU A CA 1
ATOM 1146 C C . LEU A 1 141 ? -0.965 -3.974 -7.086 1.00 82.94 141 LEU A C 1
ATOM 1148 O O . LEU A 1 141 ? -0.271 -4.425 -7.987 1.00 82.94 141 LEU A O 1
ATOM 1152 N N . GLU A 1 142 ? -1.681 -2.855 -7.210 1.00 88.94 142 GLU A N 1
ATOM 1153 C CA . GLU A 1 142 ? -1.702 -2.024 -8.425 1.00 88.94 142 GLU A CA 1
ATOM 1154 C C . GLU A 1 142 ? -0.276 -1.561 -8.791 1.00 88.94 142 GLU A C 1
ATOM 1156 O O . GLU A 1 142 ? 0.172 -1.757 -9.918 1.00 88.94 142 GLU A O 1
ATOM 1161 N N . LEU A 1 143 ? 0.498 -1.091 -7.805 1.00 87.56 143 LEU A N 1
ATOM 1162 C CA . LEU A 1 143 ? 1.901 -0.700 -7.986 1.00 87.56 143 LEU A CA 1
ATOM 1163 C C . LEU A 1 143 ? 2.840 -1.875 -8.341 1.00 87.56 143 LEU A C 1
ATOM 1165 O O . LEU A 1 143 ? 3.837 -1.681 -9.034 1.00 87.56 143 LEU A O 1
ATOM 1169 N N . ILE A 1 144 ? 2.535 -3.101 -7.899 1.00 81.12 144 ILE A N 1
ATOM 1170 C CA . ILE A 1 144 ? 3.276 -4.307 -8.315 1.00 81.12 144 ILE A CA 1
ATOM 1171 C C . ILE A 1 144 ? 3.032 -4.604 -9.796 1.00 81.12 144 ILE A C 1
ATOM 1173 O O . ILE A 1 144 ? 3.988 -4.887 -10.517 1.00 81.12 144 ILE A O 1
ATOM 1177 N N . ASP A 1 145 ? 1.778 -4.553 -10.249 1.00 84.12 145 ASP A N 1
ATOM 1178 C CA . ASP A 1 145 ? 1.437 -4.824 -11.647 1.00 84.12 145 ASP A CA 1
ATOM 1179 C C . ASP A 1 145 ? 2.035 -3.746 -12.585 1.00 84.12 145 ASP A C 1
ATOM 1181 O O . ASP A 1 145 ? 2.582 -4.093 -13.634 1.00 84.12 145 ASP A O 1
ATOM 1185 N N . GLU A 1 146 ? 2.057 -2.469 -12.175 1.00 89.75 146 GLU A N 1
ATOM 1186 C CA . GLU A 1 146 ? 2.776 -1.393 -12.885 1.00 89.75 146 GLU A CA 1
ATOM 1187 C C . GLU A 1 146 ? 4.286 -1.665 -13.012 1.00 89.75 146 GLU A C 1
ATOM 1189 O O . GLU A 1 146 ? 4.847 -1.555 -14.105 1.00 89.75 146 GLU A O 1
ATOM 1194 N N . LEU A 1 147 ? 4.951 -2.043 -11.912 1.00 84.62 147 LEU A N 1
ATOM 1195 C CA . LEU A 1 147 ? 6.387 -2.350 -11.896 1.00 84.62 147 LEU A CA 1
ATOM 1196 C C . LEU A 1 147 ? 6.737 -3.534 -12.807 1.00 84.62 147 LEU A C 1
ATOM 1198 O O . LEU A 1 147 ? 7.727 -3.473 -13.538 1.00 84.62 147 LEU A O 1
ATOM 1202 N N . VAL A 1 148 ? 5.919 -4.591 -12.800 1.00 82.31 148 VAL A N 1
ATOM 1203 C CA . VAL A 1 148 ? 6.097 -5.750 -13.691 1.00 82.31 148 VAL A CA 1
ATOM 1204 C C . VAL A 1 148 ? 5.947 -5.342 -15.160 1.00 82.31 148 VAL A C 1
ATOM 1206 O O . VAL A 1 148 ? 6.752 -5.765 -15.989 1.00 82.31 148 VAL A O 1
ATOM 1209 N N . ASN A 1 149 ? 4.975 -4.485 -15.488 1.00 87.56 149 ASN A N 1
ATOM 1210 C CA . ASN A 1 149 ? 4.779 -4.003 -16.855 1.00 87.56 149 ASN A CA 1
ATOM 1211 C C . ASN A 1 149 ? 5.955 -3.135 -17.344 1.00 87.56 149 ASN A C 1
ATOM 1213 O O . ASN A 1 149 ? 6.484 -3.369 -18.429 1.00 87.56 149 ASN A O 1
ATOM 1217 N N . LEU A 1 150 ? 6.427 -2.187 -16.525 1.00 87.00 150 LEU A N 1
ATOM 1218 C CA . LEU A 1 150 ? 7.611 -1.374 -16.841 1.00 87.00 150 LEU A CA 1
ATOM 1219 C C . LEU A 1 150 ? 8.858 -2.247 -17.052 1.00 87.00 150 LEU A C 1
ATOM 1221 O O . LEU A 1 150 ? 9.588 -2.058 -18.023 1.00 87.00 150 LEU A O 1
ATOM 1225 N N . GLN A 1 151 ? 9.074 -3.248 -16.192 1.00 80.75 151 GLN A N 1
ATOM 1226 C CA . GLN A 1 151 ? 10.184 -4.194 -16.330 1.00 80.75 151 GLN A CA 1
ATOM 1227 C C . GLN A 1 151 ? 10.095 -5.015 -17.628 1.00 80.75 151 GLN A C 1
ATOM 1229 O O . GLN A 1 151 ? 11.123 -5.258 -18.263 1.00 80.75 151 GLN A O 1
ATOM 1234 N N . MET A 1 152 ? 8.892 -5.441 -18.030 1.00 83.88 152 MET A N 1
ATOM 1235 C CA . MET A 1 152 ? 8.666 -6.138 -19.301 1.00 83.88 152 MET A CA 1
ATOM 1236 C C . MET A 1 152 ? 9.002 -5.255 -20.506 1.00 83.88 152 MET A C 1
ATOM 1238 O O . MET A 1 152 ? 9.706 -5.717 -21.399 1.00 83.88 152 MET A O 1
ATOM 1242 N N . ILE A 1 153 ? 8.542 -3.999 -20.519 1.00 87.75 153 ILE A N 1
ATOM 1243 C CA . ILE A 1 153 ? 8.818 -3.040 -21.603 1.00 87.75 153 ILE A CA 1
ATOM 1244 C C . ILE A 1 153 ? 10.327 -2.797 -21.722 1.00 87.75 153 ILE A C 1
ATOM 1246 O O . ILE A 1 153 ? 10.891 -2.991 -22.794 1.00 87.75 153 ILE A O 1
ATOM 1250 N N . ILE A 1 154 ? 11.005 -2.480 -20.613 1.00 83.00 154 ILE A N 1
ATOM 1251 C CA . ILE A 1 154 ? 12.457 -2.232 -20.603 1.00 83.00 154 ILE A CA 1
ATOM 1252 C C . ILE A 1 154 ? 13.237 -3.454 -21.118 1.00 83.00 154 ILE A C 1
ATOM 1254 O O . ILE A 1 154 ? 14.137 -3.302 -21.937 1.00 83.00 154 ILE A O 1
ATOM 1258 N N . ARG A 1 155 ? 12.875 -4.676 -20.699 1.00 81.06 155 ARG A N 1
ATOM 1259 C CA . ARG A 1 155 ? 13.538 -5.908 -21.170 1.00 81.06 155 ARG A CA 1
ATOM 1260 C C . ARG A 1 155 ? 13.250 -6.251 -22.631 1.00 81.06 155 ARG A C 1
ATOM 1262 O O . ARG A 1 155 ? 14.089 -6.879 -23.260 1.00 81.06 155 ARG A O 1
ATOM 1269 N N . ARG A 1 156 ? 12.068 -5.908 -23.149 1.00 85.62 156 ARG A N 1
ATOM 1270 C CA . ARG A 1 156 ? 11.665 -6.230 -24.526 1.00 85.62 156 ARG A CA 1
ATOM 1271 C C . ARG A 1 156 ? 12.232 -5.233 -25.534 1.00 85.62 156 ARG A C 1
ATOM 1273 O O . ARG A 1 156 ? 12.702 -5.646 -26.584 1.00 85.62 156 ARG A O 1
ATOM 1280 N N . ASP A 1 157 ? 12.162 -3.945 -25.206 1.00 87.38 1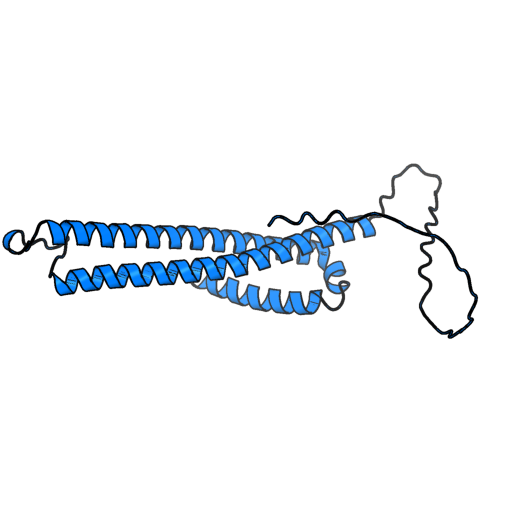57 ASP A N 1
ATOM 1281 C CA . ASP A 1 157 ? 12.397 -2.851 -26.154 1.00 87.38 157 ASP A CA 1
ATOM 1282 C C . ASP A 1 157 ? 13.751 -2.148 -25.944 1.00 87.38 157 ASP A C 1
ATOM 1284 O O . ASP A 1 157 ? 14.202 -1.421 -26.827 1.00 87.38 157 ASP A O 1
ATOM 1288 N N . HIS A 1 158 ? 14.405 -2.356 -24.790 1.00 82.00 158 HIS A N 1
ATOM 1289 C CA . HIS A 1 158 ? 15.622 -1.635 -24.395 1.00 82.00 158 HIS A CA 1
ATOM 1290 C C . HIS A 1 158 ? 16.717 -2.521 -23.759 1.00 82.00 158 HIS A C 1
ATOM 1292 O O . HIS A 1 158 ? 17.507 -2.040 -22.943 1.00 82.00 158 HIS A O 1
ATOM 1298 N N . SER A 1 159 ? 16.780 -3.818 -24.100 1.00 76.75 159 SER A N 1
ATOM 1299 C CA . SER A 1 159 ? 17.779 -4.744 -23.525 1.00 76.75 159 SER A CA 1
ATOM 1300 C C . SER A 1 159 ? 19.220 -4.298 -23.810 1.00 76.75 159 SER A C 1
ATOM 1302 O O . SER A 1 159 ? 20.047 -4.271 -22.904 1.00 76.75 159 SER A O 1
ATOM 1304 N N . ASP A 1 160 ? 19.509 -3.847 -25.031 1.00 77.88 160 ASP A N 1
ATOM 1305 C CA . ASP A 1 160 ? 20.852 -3.405 -25.428 1.00 77.88 160 ASP A CA 1
ATOM 1306 C C . ASP A 1 160 ? 21.298 -2.128 -24.695 1.00 77.88 160 ASP A C 1
ATOM 1308 O O . ASP A 1 160 ? 22.492 -1.892 -24.519 1.00 77.88 160 ASP A O 1
ATOM 1312 N N . GLN A 1 161 ? 20.358 -1.259 -24.301 1.00 77.12 161 GLN A N 1
ATOM 1313 C CA . GLN A 1 161 ? 20.640 -0.083 -23.471 1.00 77.12 161 GLN A CA 1
ATOM 1314 C C . GLN A 1 161 ? 20.800 -0.473 -21.998 1.00 77.12 161 GLN A C 1
ATOM 1316 O O . GLN A 1 161 ? 21.621 0.116 -21.302 1.00 77.12 161 GLN A O 1
ATOM 1321 N N . LEU A 1 162 ? 20.055 -1.482 -21.538 1.00 70.81 162 LEU A N 1
ATOM 1322 C CA . LEU A 1 162 ? 20.162 -2.048 -20.195 1.00 70.81 162 LEU A CA 1
ATOM 1323 C C . LEU A 1 162 ? 21.535 -2.705 -19.965 1.00 70.81 162 LEU A C 1
ATOM 1325 O O . LEU A 1 162 ? 22.120 -2.513 -18.904 1.00 70.81 162 LEU A O 1
ATOM 1329 N N . GLU A 1 163 ? 22.064 -3.427 -20.958 1.00 67.25 163 GLU A N 1
ATOM 1330 C CA . GLU A 1 163 ? 23.410 -4.025 -20.926 1.00 67.25 163 GLU A CA 1
ATOM 1331 C C . GLU A 1 163 ? 24.532 -2.979 -21.027 1.00 67.25 163 GLU A C 1
ATOM 1333 O O . GLU A 1 163 ? 25.598 -3.159 -20.443 1.00 67.25 163 GLU A O 1
ATOM 1338 N N . ARG A 1 164 ? 24.289 -1.859 -21.723 1.00 69.31 164 ARG A N 1
ATOM 1339 C CA . ARG A 1 164 ? 25.229 -0.727 -21.833 1.00 69.31 164 ARG A CA 1
ATOM 1340 C C . ARG A 1 164 ? 25.208 0.234 -20.635 1.00 69.31 164 ARG A C 1
ATOM 1342 O O . ARG A 1 164 ? 26.051 1.127 -20.567 1.00 69.31 164 ARG A O 1
ATOM 1349 N N . ALA A 1 165 ? 24.254 0.106 -19.713 1.00 62.97 165 ALA A N 1
ATOM 1350 C CA . ALA A 1 165 ? 24.102 1.025 -18.588 1.00 62.97 165 ALA A CA 1
ATOM 1351 C C . ALA A 1 165 ? 24.978 0.600 -17.393 1.00 62.97 165 ALA A C 1
ATOM 1353 O O . ALA A 1 165 ? 24.597 -0.234 -16.574 1.00 62.97 165 ALA A O 1
ATOM 1354 N N . ASP A 1 166 ? 26.167 1.191 -17.302 1.00 54.34 166 ASP A N 1
ATOM 1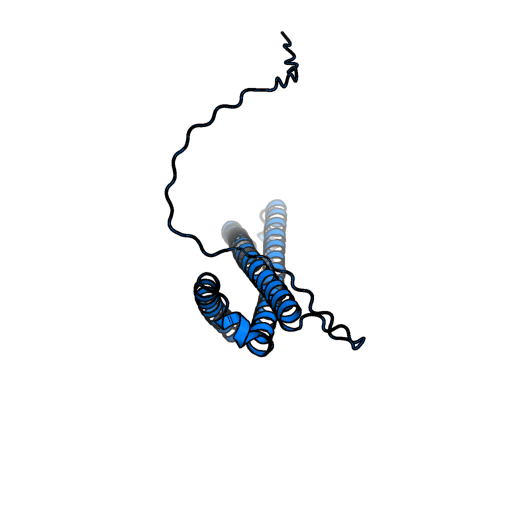355 C CA . ASP A 1 166 ? 27.246 0.704 -16.437 1.00 54.34 166 ASP A CA 1
ATOM 1356 C C . ASP A 1 166 ? 27.013 0.884 -14.915 1.00 54.34 166 ASP A C 1
ATOM 1358 O O . ASP A 1 166 ? 26.365 1.834 -14.464 1.00 54.34 166 ASP A O 1
ATOM 1362 N N . VAL A 1 167 ? 27.577 -0.051 -14.137 1.00 50.81 167 VAL A N 1
ATOM 1363 C CA . VAL A 1 167 ? 27.651 -0.217 -12.662 1.00 50.81 167 VAL A CA 1
ATOM 1364 C C . VAL A 1 167 ? 26.346 -0.071 -11.854 1.00 50.81 167 VAL A C 1
ATOM 1366 O O . VAL A 1 167 ? 25.987 -0.971 -11.095 1.00 50.81 167 VAL A O 1
ATOM 1369 N N . GLY A 1 168 ? 25.608 1.032 -11.981 1.00 52.56 168 GLY A N 1
ATOM 1370 C CA . GLY A 1 168 ? 24.404 1.293 -11.183 1.00 52.56 168 GLY A CA 1
ATOM 1371 C C . GLY A 1 168 ? 23.213 0.406 -11.559 1.00 52.56 168 GLY A C 1
ATOM 1372 O O . GLY A 1 168 ? 22.400 0.059 -10.700 1.00 52.56 168 GLY A O 1
ATOM 1373 N N . VAL A 1 169 ? 23.099 0.014 -12.831 1.00 54.59 169 VAL A N 1
ATOM 1374 C CA . VAL A 1 169 ? 21.976 -0.810 -13.305 1.00 54.59 169 VAL A CA 1
ATOM 1375 C C . VAL A 1 169 ? 22.143 -2.275 -12.921 1.00 54.59 169 VAL A C 1
ATOM 1377 O O . VAL A 1 169 ? 21.137 -2.929 -12.686 1.00 54.59 169 VAL A O 1
ATOM 1380 N N . GLU A 1 170 ? 23.361 -2.797 -12.756 1.00 56.50 170 GLU A N 1
ATOM 1381 C CA . GLU A 1 170 ? 23.561 -4.196 -12.353 1.00 56.50 170 GLU A CA 1
ATOM 1382 C C . GLU A 1 170 ? 23.103 -4.449 -10.902 1.00 56.50 170 GLU A C 1
ATOM 1384 O O . GLU A 1 170 ? 22.428 -5.440 -10.609 1.00 56.50 170 GLU A O 1
ATOM 1389 N N . GLU A 1 171 ? 23.393 -3.517 -9.988 1.00 60.34 171 GLU A N 1
ATOM 1390 C CA . GLU A 1 171 ? 22.895 -3.567 -8.610 1.00 60.34 171 GLU A CA 1
ATOM 1391 C C . GLU A 1 171 ? 21.378 -3.339 -8.557 1.00 60.34 171 GLU A C 1
ATOM 1393 O O . GLU A 1 171 ? 20.658 -4.102 -7.906 1.00 60.34 171 GLU A O 1
ATOM 1398 N N . TRP A 1 172 ? 20.855 -2.390 -9.343 1.00 59.25 172 TRP A N 1
ATOM 1399 C CA . TRP A 1 172 ? 19.409 -2.243 -9.512 1.00 59.25 172 TRP A CA 1
ATOM 1400 C C . TRP A 1 17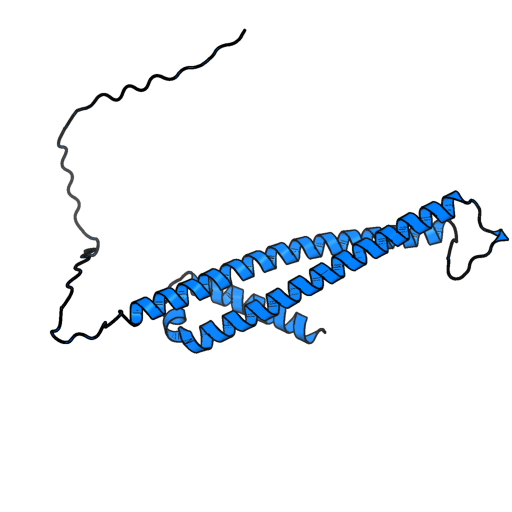2 ? 18.754 -3.470 -10.152 1.00 59.25 172 TRP A C 1
ATOM 1402 O O . TRP A 1 172 ? 17.637 -3.785 -9.764 1.00 59.25 172 TRP A O 1
ATOM 1412 N N . LEU A 1 173 ? 19.421 -4.214 -11.042 1.00 56.97 173 LEU A N 1
ATOM 1413 C CA . LEU A 1 173 ? 18.939 -5.466 -11.639 1.00 56.97 173 LEU A CA 1
ATOM 1414 C C . LEU A 1 173 ? 18.917 -6.616 -10.631 1.00 56.97 173 LEU A C 1
ATOM 1416 O O . LEU A 1 173 ? 17.977 -7.415 -10.644 1.00 56.97 173 LEU A O 1
ATOM 1420 N N . LYS A 1 174 ? 19.895 -6.673 -9.719 1.00 64.38 174 LYS A N 1
ATOM 1421 C CA . LYS A 1 174 ? 19.902 -7.596 -8.572 1.00 64.38 174 LYS A CA 1
ATOM 1422 C C . LYS A 1 174 ? 18.763 -7.261 -7.602 1.00 64.38 174 LYS A C 1
ATOM 1424 O O . LYS A 1 174 ? 18.012 -8.160 -7.220 1.00 64.38 174 LYS A O 1
ATOM 1429 N N . ILE A 1 175 ? 18.552 -5.978 -7.290 1.00 61.78 175 ILE A N 1
ATOM 1430 C CA . ILE A 1 175 ? 17.412 -5.494 -6.489 1.00 61.78 175 ILE A CA 1
ATOM 1431 C C . ILE A 1 175 ? 16.081 -5.806 -7.192 1.00 61.78 175 ILE A C 1
ATOM 1433 O O . ILE A 1 175 ? 15.186 -6.360 -6.558 1.00 61.78 175 ILE A O 1
ATOM 1437 N N . LEU A 1 176 ? 15.963 -5.535 -8.497 1.00 58.75 176 LEU A N 1
ATOM 1438 C CA . LEU A 1 176 ? 14.822 -5.868 -9.362 1.00 58.75 176 LEU A CA 1
ATOM 1439 C C . LEU A 1 176 ? 14.521 -7.363 -9.333 1.00 58.75 176 LEU A C 1
ATOM 1441 O O . LEU A 1 176 ? 13.370 -7.736 -9.155 1.00 58.75 176 LEU A O 1
ATOM 1445 N N . GLY A 1 177 ? 15.530 -8.220 -9.504 1.00 61.53 177 GLY A N 1
ATOM 1446 C CA . GLY A 1 177 ? 15.378 -9.674 -9.496 1.00 61.53 177 GLY A CA 1
ATOM 1447 C C . GLY A 1 177 ? 14.930 -10.194 -8.131 1.00 61.53 177 GLY A C 1
ATOM 1448 O O . GLY A 1 177 ? 13.979 -10.972 -8.043 1.00 61.53 177 GLY A O 1
ATOM 1449 N N . ALA A 1 178 ? 15.549 -9.703 -7.054 1.00 67.12 178 ALA A N 1
ATOM 1450 C CA . ALA A 1 178 ? 15.167 -10.039 -5.687 1.00 67.12 178 ALA A CA 1
ATOM 1451 C C . ALA A 1 178 ? 13.742 -9.561 -5.353 1.00 67.12 178 ALA A C 1
ATOM 1453 O O . ALA A 1 178 ? 12.949 -10.339 -4.815 1.00 67.12 178 ALA A O 1
ATOM 1454 N N . HIS A 1 179 ? 13.379 -8.324 -5.718 1.00 61.03 179 HIS A N 1
ATOM 1455 C CA . HIS A 1 179 ? 12.011 -7.822 -5.585 1.00 61.03 179 HIS A CA 1
ATOM 1456 C C . HIS A 1 179 ? 11.042 -8.643 -6.429 1.00 61.03 179 HIS A C 1
ATOM 1458 O O . HIS A 1 179 ? 10.054 -9.122 -5.891 1.00 61.03 179 HIS A O 1
ATOM 1464 N N . PHE A 1 180 ? 11.328 -8.879 -7.708 1.00 59.41 180 PHE A N 1
ATOM 1465 C CA . PHE A 1 180 ? 10.470 -9.631 -8.622 1.00 59.41 180 PHE A CA 1
ATOM 1466 C C . PHE A 1 180 ? 10.171 -11.039 -8.099 1.00 59.41 180 PHE A C 1
ATOM 1468 O O . PHE A 1 180 ? 9.006 -11.420 -8.026 1.00 59.41 180 PHE A O 1
ATOM 1475 N N . LEU A 1 181 ? 11.179 -11.780 -7.624 1.00 62.97 181 LEU A N 1
ATOM 1476 C CA . LEU A 1 181 ? 10.975 -13.088 -6.989 1.00 62.97 181 LEU A CA 1
ATOM 1477 C C . LEU A 1 181 ? 10.109 -12.986 -5.721 1.00 62.97 181 LEU A C 1
ATOM 1479 O O . LEU A 1 181 ? 9.256 -13.842 -5.478 1.00 62.97 181 LEU A O 1
ATOM 1483 N N . ARG A 1 182 ? 10.281 -11.930 -4.917 1.00 65.69 182 ARG A N 1
ATOM 1484 C CA . ARG A 1 182 ? 9.462 -11.665 -3.719 1.00 65.69 182 ARG A CA 1
ATOM 1485 C C . ARG A 1 182 ? 8.011 -11.332 -4.087 1.00 65.69 182 ARG A C 1
ATOM 1487 O O . ARG A 1 182 ? 7.088 -11.827 -3.443 1.00 65.69 182 ARG A O 1
ATOM 1494 N N . LEU A 1 183 ? 7.808 -10.543 -5.140 1.00 59.47 183 LEU A N 1
ATOM 1495 C CA . LEU A 1 183 ? 6.507 -10.117 -5.652 1.00 59.47 183 LEU A CA 1
ATOM 1496 C C . LEU A 1 183 ? 5.767 -11.258 -6.364 1.00 59.47 183 LEU A C 1
ATOM 1498 O O . LEU A 1 183 ? 4.571 -11.425 -6.141 1.00 59.47 183 LEU A O 1
ATOM 1502 N N . GLN A 1 184 ? 6.461 -12.107 -7.129 1.00 58.88 184 GLN A N 1
ATOM 1503 C CA . GLN A 1 184 ? 5.881 -13.323 -7.705 1.00 58.88 184 GLN A CA 1
ATOM 1504 C C . GLN A 1 184 ? 5.431 -14.307 -6.621 1.00 58.88 184 GLN A C 1
ATOM 1506 O O . GLN A 1 184 ? 4.303 -14.788 -6.692 1.00 58.88 184 GLN A O 1
ATOM 1511 N N . ARG A 1 185 ? 6.231 -14.545 -5.570 1.00 61.50 185 ARG A N 1
ATOM 1512 C CA . ARG A 1 185 ? 5.797 -15.368 -4.420 1.00 61.50 185 ARG A CA 1
ATOM 1513 C C . ARG A 1 185 ? 4.522 -14.812 -3.769 1.00 61.50 185 ARG A C 1
ATOM 1515 O O . ARG A 1 185 ? 3.604 -15.574 -3.492 1.00 61.50 185 ARG A O 1
ATOM 1522 N N . LEU A 1 186 ? 4.431 -13.490 -3.600 1.00 58.97 186 LEU A N 1
ATOM 1523 C CA . LEU A 1 186 ? 3.235 -12.808 -3.079 1.00 58.97 186 LEU A CA 1
ATOM 1524 C C . LEU A 1 186 ? 2.032 -12.829 -4.045 1.00 58.97 186 LEU A C 1
ATOM 1526 O O . LEU A 1 186 ? 0.896 -12.674 -3.597 1.00 58.97 186 LEU A O 1
ATOM 1530 N N . ARG A 1 187 ? 2.263 -13.004 -5.354 1.00 51.81 187 ARG A N 1
ATOM 1531 C CA . ARG A 1 187 ? 1.217 -13.175 -6.378 1.00 51.81 187 ARG A CA 1
ATOM 1532 C C . ARG A 1 187 ? 0.706 -14.616 -6.442 1.00 51.81 187 ARG A C 1
ATOM 1534 O O . ARG A 1 187 ? -0.477 -14.796 -6.690 1.00 51.81 187 ARG A O 1
ATOM 1541 N N . ILE A 1 188 ? 1.578 -15.599 -6.205 1.00 48.12 188 ILE A N 1
ATOM 1542 C CA . ILE A 1 188 ? 1.256 -17.036 -6.167 1.00 48.12 188 ILE A CA 1
ATOM 1543 C C . ILE A 1 188 ? 0.555 -17.422 -4.851 1.00 48.12 188 ILE A C 1
ATOM 1545 O O . ILE A 1 188 ? -0.256 -18.336 -4.849 1.00 48.12 188 ILE A O 1
ATOM 1549 N N . SER A 1 189 ? 0.799 -16.714 -3.739 1.00 46.25 189 SER A N 1
ATOM 1550 C CA . SER A 1 189 ? 0.085 -16.931 -2.465 1.00 46.25 189 SER A CA 1
ATOM 1551 C C . SER A 1 189 ? -1.262 -16.178 -2.363 1.00 46.25 189 SER A C 1
ATOM 1553 O O . SER A 1 189 ? -1.624 -15.699 -1.280 1.00 46.25 189 SER A O 1
ATOM 1555 N N . ARG A 1 190 ? -1.952 -15.980 -3.491 1.00 42.06 190 ARG A N 1
ATOM 1556 C CA . ARG A 1 190 ? -3.308 -15.414 -3.575 1.00 42.06 190 ARG A CA 1
ATOM 1557 C C . ARG A 1 190 ? -4.324 -16.528 -3.770 1.00 42.06 190 ARG A C 1
ATOM 1559 O O . ARG A 1 190 ? -5.383 -16.392 -3.126 1.00 42.06 190 ARG A O 1
#

Sequence (190 aa):
METSAQQDNTIKDTIDSDAMYRATTDKVNMTEETTAKVTKDDTLAVDKEKLAHDAFKTLFDTFREKVRLQQELFLVRSAAWQAKQAAKIAVDQHILDTQLDLQNIDLDRLQSFDDLSKFMTLDTTFIKRRTECYVLRRKHLELIDELVNLQMIIRRDHSDQLERADVGVEEWLKILGAHFLRLQRLRISR

Foldseek 3Di:
DDDDDDDDDDDDDDDDDDDDDDDDDDDDDPPPPPPPPPDPDPDPPPVVVVVLLVVLVVLVVVLVVLVVVLVVLVVVLVVLVVQLVVLVVVLVVLCVVQVDDPVDDPVVSCPDPVSVVVNVVSVVSNVVSVVVNVVSVVVSLVSLVVSVVSVVCCVPPPVVVLVVPPDPSVVVVVVSVVVNVVVVVVVVVD

Radius of gyration: 31.94 Å; chains: 1; bounding box: 83×62×82 Å

Secondary structure (DSSP, 8-state):
-----PPPP------------------------------SS------HHHHHHHHHHHHHHHHHHHHHHHHHHHHHHHHHHHHHHHHHHHHHHHHHHH---TTS--GGG---HHHHHHHHHHHHHHHHHHHHHHHHHHHHHHHHHHHHHHHHHHHHH-HHHHHHSTTHHHHHHHHHHHHHHHHHHHHHT-

pLDDT: mean 70.73, std 19.98, range [34.38, 96.94]